Protein AF-A0A5C6N429-F1 (afdb_monomer_lite)

Secondary structure (DSSP, 8-state):
-PPSPP------PPP--SS-TTTT---SPPPSS-HHHHHHHHHHHHH-TT--HHHHHHHHHTTT----HHHHHHHHHHTS-EEEEPEEEE---HHHHHHHHHHHHHTTT--HHHHHH-EETT------SS-----EEEE-TTGGGSGGGEEEE---SEEE--HHHHTTS-TT--SEEEEEEEEETTS-EEEEEEEEEE-GGGTT-SEEEEEEESS--SS--TTS-EEEEEEEEEE-----SSHHHHHHHHHHHHHHHHHHHTSHHHHGGGG-HHHHS------PPPP--------EE---

Organism: NCBI:txid433684

Foldseek 3Di:
DDDDDDDDDDDDDDDCPQANVVVVGDDDDDQLADPVNLVVLLVVCVVQQQDDLVNSQVVCVVVVRHDDSVSSQVSLVVVAWDKDFAAEDADQDPVNVVLLVVVCVVCVPPDPVLVVLEDAPPPDDDCLDDDPDGGIGIDHPPCRPPPSRHDHDDDQQKDWDDQVVQVPDDPPDAFAKFWAWKDWALHAIFTKMKGWAFDVVVVSPTIIIIIGTPDDDPDDRPPTDMDIDTDGGDDHDDDDPDPVRVSVVVVVSVVVNVVVCPPPVNVVCSVDCSSVPHDPPDDDDDDDDDDDDRDHDHSD

Sequence (300 aa):
MKSLPYFCRGEVIRGFGRGSKELGIPTGRKCKLSPAAERKLVRRVKSQPRSTKKHICQKLEAAGTQVSVSTVKRALHRHGPRGCHARRKPLLQKRHLKARLKFAADHMDKDKTFWRKVLWSDETKIELFGHNAQQYVWRRKGEAFNPKNTMPTIKHGGANFPDSVVDNLPADISTGIYYGWASLGNGDVYKMVMSIGWNPYYKNTKKSMETHVIHTFKEDFYGEILSVVMVGYIRPERSYDSLDALVTAINDDIEEAKVKLDHPEHLKFKEDNFFTSGPSLSSAPPSTTSTVSQTIMNGH

Structure (mmCIF, N/CA/C/O backbone):
data_AF-A0A5C6N429-F1
#
_entry.id   AF-A0A5C6N429-F1
#
loop_
_atom_site.group_PDB
_atom_site.id
_atom_site.type_symbol
_atom_site.label_atom_id
_atom_site.label_alt_id
_atom_site.label_comp_id
_atom_site.label_asym_id
_atom_site.label_entity_id
_atom_site.label_seq_id
_atom_site.pdbx_PDB_ins_code
_atom_site.Cartn_x
_atom_site.Cartn_y
_atom_site.Cartn_z
_atom_site.occupancy
_atom_site.B_iso_or_equiv
_atom_site.auth_seq_id
_atom_site.auth_comp_id
_atom_site.auth_asym_id
_atom_site.auth_atom_id
_atom_site.pdbx_PDB_model_num
ATOM 1 N N . MET A 1 1 ? -23.033 18.083 76.022 1.00 51.41 1 MET A N 1
ATOM 2 C CA . MET A 1 1 ? -22.050 17.062 75.597 1.00 51.41 1 MET A CA 1
ATOM 3 C C . MET A 1 1 ? -22.572 15.723 76.106 1.00 51.41 1 MET A C 1
ATOM 5 O O . MET A 1 1 ? -22.639 15.560 77.314 1.00 51.41 1 MET A O 1
ATOM 9 N N . LYS A 1 2 ? -23.108 14.842 75.248 1.00 59.31 2 LYS A N 1
ATOM 10 C CA . LYS A 1 2 ? -23.629 13.545 75.721 1.00 59.31 2 LYS A CA 1
ATOM 11 C C . LYS A 1 2 ? -22.448 12.601 75.941 1.00 59.31 2 LYS A C 1
ATOM 13 O O . LYS A 1 2 ? -21.633 12.417 75.041 1.00 59.31 2 LYS A O 1
ATOM 18 N N . SER A 1 3 ? -22.342 12.122 77.173 1.00 66.94 3 SER A N 1
ATOM 19 C CA . SER A 1 3 ? -21.202 11.425 77.756 1.00 66.94 3 SER A CA 1
ATOM 20 C C . SER A 1 3 ? -21.122 9.974 77.296 1.00 66.94 3 SER A C 1
ATOM 22 O O . SER A 1 3 ? -22.077 9.213 77.438 1.00 66.94 3 SER A O 1
ATOM 24 N N . LEU A 1 4 ? -19.953 9.610 76.783 1.00 78.69 4 LEU A N 1
ATOM 25 C CA . LEU A 1 4 ? -19.524 8.233 76.574 1.00 78.69 4 LEU A CA 1
ATOM 26 C C . LEU A 1 4 ? -19.060 7.610 77.908 1.00 78.69 4 LEU A C 1
ATOM 28 O O . LEU A 1 4 ? -18.632 8.362 78.788 1.00 78.69 4 LEU A O 1
ATOM 32 N N . PRO A 1 5 ? -19.088 6.267 78.045 1.00 78.62 5 PRO A N 1
ATOM 33 C CA . PRO A 1 5 ? -19.423 5.280 77.010 1.00 78.62 5 PRO A CA 1
ATOM 34 C C . PRO A 1 5 ? -20.904 4.862 76.970 1.00 78.62 5 PRO A C 1
ATOM 36 O O . PRO A 1 5 ? -21.586 4.800 77.988 1.00 78.62 5 PRO A O 1
ATOM 39 N N . TYR A 1 6 ? -21.372 4.512 75.767 1.00 81.56 6 TYR A N 1
ATOM 40 C CA . TYR A 1 6 ? -22.636 3.802 75.556 1.00 81.56 6 TYR A CA 1
ATOM 41 C C . TYR A 1 6 ? -22.378 2.302 75.419 1.00 81.56 6 TYR A C 1
ATOM 43 O O . TYR A 1 6 ? -21.486 1.887 74.679 1.00 81.56 6 TYR A O 1
ATOM 51 N N . PHE A 1 7 ? -23.201 1.496 76.086 1.00 86.38 7 PHE A N 1
ATOM 52 C CA . PHE A 1 7 ? -23.143 0.038 76.027 1.00 86.38 7 PHE A CA 1
ATOM 53 C C . PHE A 1 7 ? -24.304 -0.500 75.181 1.00 86.38 7 PHE A C 1
ATOM 55 O O . PHE A 1 7 ? -25.437 -0.041 75.313 1.00 86.38 7 PHE A O 1
ATOM 62 N N . CYS A 1 8 ? -24.029 -1.474 74.311 1.00 85.62 8 CYS A N 1
ATOM 63 C CA . CYS A 1 8 ? -25.028 -2.146 73.476 1.00 85.62 8 CYS A CA 1
ATOM 64 C C . CYS A 1 8 ? -24.740 -3.654 73.382 1.00 85.62 8 CYS A C 1
ATOM 66 O O . CYS A 1 8 ? -23.593 -4.081 73.509 1.00 85.62 8 CYS A O 1
ATOM 68 N N . ARG A 1 9 ? -25.789 -4.462 73.171 1.00 84.75 9 ARG A N 1
ATOM 69 C CA . ARG A 1 9 ? -25.722 -5.919 72.971 1.00 84.75 9 ARG A CA 1
ATOM 70 C C . ARG A 1 9 ? -26.779 -6.336 71.947 1.00 84.75 9 ARG A C 1
ATOM 72 O O . ARG A 1 9 ? -27.894 -5.827 71.988 1.00 84.75 9 ARG A O 1
ATOM 79 N N . GLY A 1 10 ? -26.437 -7.261 71.055 1.00 90.94 10 GLY A N 1
ATOM 80 C CA . GLY A 1 10 ? -27.339 -7.794 70.034 1.00 90.94 10 GLY A CA 1
ATOM 81 C C . GLY A 1 10 ? -26.764 -9.041 69.366 1.00 90.94 10 GLY A C 1
ATOM 82 O O . GLY A 1 10 ? -25.602 -9.386 69.589 1.00 90.94 10 GLY A O 1
ATOM 83 N N . GLU A 1 11 ? -27.589 -9.725 68.579 1.00 88.88 11 GLU A N 1
ATOM 84 C CA . GLU A 1 11 ? -27.185 -10.898 67.803 1.00 88.88 11 GLU A CA 1
ATOM 85 C C . GLU A 1 11 ? -26.267 -10.494 66.639 1.00 88.88 11 GLU A C 1
ATOM 87 O O . GLU A 1 11 ? -26.495 -9.491 65.957 1.00 88.88 11 GLU A O 1
ATOM 92 N N . VAL A 1 12 ? -25.204 -11.269 66.416 1.00 85.88 12 VAL A N 1
ATOM 93 C CA . VAL A 1 12 ? -24.248 -11.000 65.338 1.00 85.88 12 VAL A CA 1
ATOM 94 C C . VAL A 1 12 ? -24.852 -11.456 64.015 1.00 85.88 12 VAL A C 1
ATOM 96 O O . VAL A 1 12 ? -24.887 -12.646 63.712 1.00 85.88 12 VAL A O 1
ATOM 99 N N . ILE A 1 13 ? -25.288 -10.500 63.200 1.00 83.94 13 ILE A N 1
ATOM 100 C CA . ILE A 1 13 ? -25.752 -10.772 61.838 1.00 83.94 13 ILE A CA 1
ATOM 101 C C . ILE A 1 13 ? -24.589 -10.747 60.839 1.00 83.94 13 ILE A C 1
ATOM 103 O O . ILE A 1 13 ? -23.598 -10.031 61.010 1.00 83.94 13 ILE A O 1
ATOM 107 N N . ARG A 1 14 ? -24.709 -11.523 59.756 1.00 79.38 14 ARG A N 1
ATOM 108 C CA . ARG A 1 14 ? -23.726 -11.525 58.664 1.00 79.38 14 ARG A CA 1
ATOM 109 C C . ARG A 1 14 ? -23.691 -10.137 58.016 1.00 79.38 14 ARG A C 1
ATOM 111 O O . ARG A 1 14 ? -24.715 -9.634 57.570 1.00 79.38 14 ARG A O 1
ATOM 118 N N . GLY A 1 15 ? -22.513 -9.516 57.951 1.00 69.94 15 GLY A N 1
ATOM 119 C CA . GLY A 1 15 ? -22.365 -8.206 57.313 1.00 69.94 15 GLY A CA 1
ATOM 120 C C . GLY A 1 15 ? -22.723 -8.246 55.823 1.00 69.94 15 GLY A C 1
ATOM 121 O O . GLY A 1 15 ? -22.407 -9.213 55.131 1.00 69.94 15 GLY A O 1
ATOM 122 N N . PHE A 1 16 ? -23.306 -7.161 55.308 1.00 72.00 16 PHE A N 1
ATOM 123 C CA . PHE A 1 16 ? -23.796 -7.011 53.923 1.00 72.00 16 PHE A CA 1
ATOM 124 C C . PHE A 1 16 ? -22.708 -7.014 52.818 1.00 72.00 16 PHE A C 1
ATOM 126 O O . PHE A 1 16 ? -22.959 -6.606 51.682 1.00 72.00 16 PHE A O 1
ATOM 133 N N . GLY A 1 17 ? -21.482 -7.443 53.136 1.00 66.62 17 GLY A N 1
ATOM 134 C CA . GLY A 1 17 ? -20.324 -7.420 52.242 1.00 66.62 17 GLY A CA 1
ATOM 135 C C . GLY A 1 17 ? -19.874 -6.009 51.832 1.00 66.62 17 GLY A C 1
ATOM 136 O O . GLY A 1 17 ? -20.475 -4.993 52.188 1.00 66.62 17 GLY A O 1
ATOM 137 N N . ARG A 1 18 ? -18.782 -5.920 51.054 1.00 60.06 18 ARG A N 1
ATOM 138 C CA . ARG A 1 18 ? -18.406 -4.657 50.401 1.00 60.06 18 ARG A CA 1
ATOM 139 C C . ARG A 1 18 ? -19.420 -4.352 49.317 1.00 60.06 18 ARG A C 1
ATOM 141 O O . ARG A 1 18 ? -19.356 -4.886 48.212 1.00 60.06 18 ARG A O 1
ATOM 148 N N . GLY A 1 19 ? -20.301 -3.429 49.653 1.00 60.25 19 GLY A N 1
ATOM 149 C CA . GLY A 1 19 ? -21.311 -2.970 48.746 1.00 60.25 19 GLY A CA 1
ATOM 150 C C . GLY A 1 19 ? -22.590 -3.750 48.880 1.00 60.25 19 GLY A C 1
ATOM 151 O O . GLY A 1 19 ? -22.779 -4.783 48.245 1.00 60.25 19 GLY A O 1
ATOM 152 N N . SER A 1 20 ? -23.458 -3.209 49.716 1.00 59.03 20 SER A N 1
ATOM 153 C CA . SER A 1 20 ? -24.726 -3.823 50.023 1.00 59.03 20 SER A CA 1
ATOM 154 C C . SER A 1 20 ? -25.660 -3.770 48.814 1.00 59.03 20 SER A C 1
ATOM 156 O O . SER A 1 20 ? -26.368 -2.789 48.579 1.00 59.03 20 SER A O 1
ATOM 158 N N . LYS A 1 21 ? -25.638 -4.856 48.032 1.00 57.62 21 LYS A N 1
ATOM 159 C CA . LYS A 1 21 ? -26.661 -5.153 47.022 1.00 57.62 21 LYS A CA 1
ATOM 160 C C . LYS A 1 21 ? -28.045 -5.256 47.665 1.00 57.62 21 LYS A C 1
ATOM 162 O O . LYS A 1 21 ? -29.012 -4.836 47.045 1.00 57.62 21 LYS A O 1
ATOM 167 N N . GLU A 1 22 ? -28.115 -5.765 48.896 1.00 62.94 22 GLU A N 1
ATOM 168 C CA . GLU A 1 22 ? -29.354 -5.910 49.673 1.00 62.94 22 GLU A CA 1
ATOM 169 C C . GLU A 1 22 ? -29.951 -4.559 50.094 1.00 62.94 22 GLU A C 1
ATOM 171 O O . GLU A 1 22 ? -31.165 -4.406 50.097 1.00 62.94 22 GLU A O 1
ATOM 176 N N . LEU A 1 23 ? -29.118 -3.546 50.351 1.00 67.75 23 LEU A N 1
ATOM 177 C CA . LEU A 1 23 ? -29.559 -2.174 50.639 1.00 67.75 23 LEU A CA 1
ATOM 178 C C . LEU A 1 23 ? -29.770 -1.337 49.363 1.00 67.75 23 LEU A C 1
ATOM 180 O O . LEU A 1 23 ? -30.016 -0.137 49.450 1.00 67.75 23 LEU A O 1
ATOM 184 N N . GLY A 1 24 ? -29.617 -1.925 48.169 1.00 68.88 24 GLY A N 1
ATOM 185 C CA . GLY A 1 24 ? -29.773 -1.215 46.896 1.00 68.88 24 GLY A CA 1
ATOM 186 C C . GLY A 1 24 ? -28.733 -0.114 46.643 1.00 68.88 24 GLY A C 1
ATOM 187 O O . GLY A 1 24 ? -28.926 0.720 45.759 1.00 68.88 24 GLY A O 1
ATOM 188 N N . ILE A 1 25 ? -27.622 -0.090 47.389 1.00 66.75 25 ILE A N 1
ATOM 189 C CA . ILE A 1 25 ? -26.597 0.955 47.279 1.00 66.75 25 ILE A CA 1
ATOM 190 C C . ILE A 1 25 ? -25.659 0.600 46.111 1.00 66.75 25 ILE A C 1
ATOM 192 O O . ILE A 1 25 ? -24.946 -0.407 46.191 1.00 66.75 25 ILE A O 1
ATOM 196 N N . PRO A 1 26 ? -25.610 1.394 45.017 1.00 60.62 26 PRO A N 1
ATOM 197 C CA . PRO A 1 26 ? -24.779 1.078 43.861 1.00 60.62 26 PRO A CA 1
ATOM 198 C C . PRO A 1 26 ? -23.305 1.079 44.241 1.00 60.62 26 PRO A C 1
ATOM 200 O O . PRO A 1 26 ? -22.786 2.064 44.770 1.00 60.62 26 PRO A O 1
ATOM 203 N N . THR A 1 27 ? -22.610 -0.007 43.926 1.00 62.91 27 THR A N 1
ATOM 204 C CA . THR A 1 27 ? -21.209 -0.165 44.301 1.00 62.91 27 THR A CA 1
ATOM 205 C C . THR A 1 27 ? -20.298 -0.081 43.098 1.00 62.91 27 THR A C 1
ATOM 207 O O . THR A 1 27 ? -20.416 -0.816 42.121 1.00 62.91 27 THR A O 1
ATOM 210 N N . GLY A 1 28 ? -19.386 0.889 43.168 1.00 64.56 28 GLY A N 1
ATOM 211 C CA . GLY A 1 28 ? -18.419 1.183 42.122 1.00 64.56 28 GLY A CA 1
ATOM 212 C C . GLY A 1 28 ? -18.670 2.501 41.393 1.00 64.56 28 GLY A C 1
ATOM 213 O O . GLY A 1 28 ? -19.690 3.176 41.529 1.00 64.56 28 GLY A O 1
ATOM 214 N N . ARG A 1 29 ? -17.675 2.888 40.596 1.00 69.44 29 ARG A N 1
ATOM 215 C CA . ARG A 1 29 ? -17.705 4.114 39.801 1.00 69.44 29 ARG A CA 1
ATOM 216 C C . ARG A 1 29 ? -18.694 3.954 38.646 1.00 69.44 29 ARG A C 1
ATOM 218 O O . ARG A 1 29 ? -18.529 3.053 37.823 1.00 69.44 29 ARG A O 1
ATOM 225 N N . LYS A 1 30 ? -19.670 4.862 38.539 1.00 71.31 30 LYS A N 1
ATOM 226 C CA . LYS A 1 30 ? -20.589 4.921 37.390 1.00 71.31 30 LYS A CA 1
ATOM 227 C C . LYS A 1 30 ? -19.797 4.971 36.075 1.00 71.31 30 LYS A C 1
ATOM 229 O O . LYS A 1 30 ? -18.770 5.652 35.978 1.00 71.31 30 LYS A O 1
ATOM 234 N N . CYS A 1 31 ? -20.257 4.230 35.064 1.00 75.81 31 CYS A N 1
ATOM 235 C CA . CYS A 1 31 ? -19.631 4.246 33.743 1.00 75.81 31 CYS A CA 1
ATOM 236 C C . CYS A 1 31 ? -19.663 5.666 33.166 1.00 75.81 31 CYS A C 1
ATOM 238 O O . CYS A 1 31 ? -20.719 6.281 33.080 1.00 75.81 31 CYS A O 1
ATOM 240 N N . LYS A 1 32 ? -18.502 6.168 32.730 1.00 81.12 32 LYS A N 1
ATOM 241 C CA . LYS A 1 32 ? -18.392 7.495 32.103 1.00 81.12 32 LYS A CA 1
ATOM 242 C C . LYS A 1 32 ? -19.081 7.587 30.735 1.00 81.12 32 LYS A C 1
ATOM 244 O O . LYS A 1 32 ? -19.371 8.682 30.276 1.00 81.12 32 LYS A O 1
ATOM 249 N N . LEU A 1 33 ? -19.289 6.455 30.062 1.00 85.62 33 LEU A N 1
ATOM 250 C CA . LEU A 1 33 ? -19.975 6.398 28.772 1.00 85.62 33 LEU A CA 1
ATOM 251 C C . LEU A 1 33 ? -21.443 6.047 28.989 1.00 85.62 33 LEU A C 1
ATOM 253 O O . LEU A 1 33 ? -21.750 5.007 29.570 1.00 85.62 33 LEU A O 1
ATOM 257 N N . SER A 1 34 ? -22.337 6.891 28.478 1.00 87.50 34 SER A N 1
ATOM 258 C CA . SER A 1 34 ? -23.761 6.575 28.413 1.00 87.50 34 SER A CA 1
ATOM 259 C C . SER A 1 34 ? -24.037 5.508 27.339 1.00 87.50 34 SER A C 1
ATOM 261 O O . SER A 1 34 ? -23.301 5.427 26.347 1.00 87.50 34 SER A O 1
ATOM 263 N N . PRO A 1 35 ? -25.131 4.730 27.448 1.00 88.25 35 PRO A N 1
ATOM 264 C CA . PRO A 1 35 ? -25.518 3.767 26.411 1.00 88.25 35 PRO A CA 1
ATOM 265 C C . PRO A 1 35 ? -25.689 4.402 25.019 1.00 88.25 35 PRO A C 1
ATOM 267 O O . PRO A 1 35 ? -25.381 3.793 23.994 1.00 88.25 35 PRO A O 1
ATOM 270 N N . ALA A 1 36 ? -26.151 5.656 24.956 1.00 87.25 36 ALA A N 1
ATOM 271 C CA . ALA A 1 36 ? -26.239 6.412 23.707 1.00 87.25 36 ALA A CA 1
ATOM 272 C C . ALA A 1 36 ? -24.850 6.734 23.126 1.00 87.25 36 ALA A C 1
ATOM 274 O O . ALA A 1 36 ? -24.627 6.550 21.925 1.00 87.25 36 ALA A O 1
ATOM 275 N N . ALA A 1 37 ? -23.900 7.148 23.973 1.00 87.31 37 ALA A N 1
ATOM 276 C CA . ALA A 1 37 ? -22.522 7.404 23.565 1.00 87.31 37 ALA A CA 1
ATOM 277 C C . ALA A 1 37 ? -21.832 6.127 23.060 1.00 87.31 37 ALA A C 1
ATOM 279 O O . ALA A 1 37 ? -21.141 6.169 22.041 1.00 87.31 37 ALA A O 1
ATOM 280 N N . GLU A 1 38 ? -22.073 4.977 23.699 1.00 91.00 38 GLU A N 1
ATOM 281 C CA . GLU A 1 38 ? -21.550 3.687 23.235 1.00 91.00 38 GLU A CA 1
ATOM 282 C C . GLU A 1 38 ? -22.115 3.282 21.868 1.00 91.00 38 GLU A C 1
ATOM 284 O O . GLU A 1 38 ? -21.356 2.897 20.978 1.00 91.00 38 GLU A O 1
ATOM 289 N N . ARG A 1 39 ? -23.426 3.442 21.641 1.00 89.75 39 ARG A N 1
ATOM 290 C CA . ARG A 1 39 ? -24.031 3.186 20.321 1.00 89.75 39 ARG A CA 1
ATOM 291 C C . ARG A 1 39 ? -23.429 4.083 19.236 1.00 89.75 39 ARG A C 1
ATOM 293 O O . ARG A 1 39 ? -23.104 3.603 18.147 1.00 89.75 39 ARG A O 1
ATOM 300 N N . LYS A 1 40 ? -23.229 5.374 19.531 1.00 89.06 40 LYS A N 1
ATOM 301 C CA . LYS A 1 40 ? -22.590 6.333 18.611 1.00 89.06 40 LYS A CA 1
ATOM 302 C C . LYS A 1 40 ? -21.137 5.947 18.320 1.00 89.06 40 LYS A C 1
ATOM 304 O O . LYS A 1 40 ? -20.702 6.015 17.170 1.00 89.06 40 LYS A O 1
ATOM 309 N N . LEU A 1 41 ? -20.409 5.498 19.341 1.00 91.00 41 LEU A N 1
ATOM 310 C CA . LEU A 1 41 ? -19.044 4.993 19.229 1.00 91.00 41 LEU A CA 1
ATOM 311 C C . LEU A 1 41 ? -18.968 3.778 18.289 1.00 91.00 41 LEU A C 1
ATOM 313 O O . LEU A 1 41 ? -18.178 3.787 17.347 1.00 91.00 41 LEU A O 1
ATOM 317 N N . VAL A 1 42 ? -19.819 2.770 18.494 1.00 92.00 42 VAL A N 1
ATOM 318 C CA . VAL A 1 42 ? -19.854 1.557 17.657 1.00 92.00 42 VAL A CA 1
ATOM 319 C C . VAL A 1 42 ? -20.215 1.891 16.211 1.00 92.00 42 VAL A C 1
ATOM 321 O O . VAL A 1 42 ? -19.552 1.418 15.288 1.00 92.00 42 VAL A O 1
ATOM 324 N N . ARG A 1 43 ? -21.216 2.755 15.995 1.00 91.00 43 ARG A N 1
ATOM 325 C CA . ARG A 1 43 ? -21.608 3.209 14.651 1.00 91.00 43 ARG A CA 1
ATOM 326 C C . ARG A 1 43 ? -20.448 3.889 13.924 1.00 91.00 43 ARG A C 1
ATOM 328 O O . ARG A 1 43 ? -20.216 3.602 12.754 1.00 91.00 43 ARG A O 1
ATOM 335 N N . ARG A 1 44 ? -19.700 4.748 14.621 1.00 89.75 44 ARG A N 1
ATOM 336 C CA . ARG A 1 44 ? -18.539 5.443 14.050 1.00 89.75 44 ARG A CA 1
ATOM 337 C C . ARG A 1 44 ? -17.413 4.485 13.688 1.00 89.75 44 ARG A C 1
ATOM 339 O O . ARG A 1 44 ? -16.826 4.607 12.623 1.00 89.75 44 ARG A O 1
ATOM 346 N N . VAL A 1 45 ? -17.127 3.517 14.548 1.00 91.88 45 VAL A N 1
ATOM 347 C CA . VAL A 1 45 ? -16.103 2.512 14.255 1.00 91.88 45 VAL A CA 1
ATOM 348 C C . VAL A 1 45 ? -16.511 1.624 13.073 1.00 91.88 45 VAL A C 1
ATOM 350 O O . VAL A 1 45 ? -15.661 1.258 12.272 1.00 91.88 45 VAL A O 1
ATOM 353 N N . LYS A 1 46 ? -17.809 1.356 12.888 1.00 89.44 46 LYS A N 1
ATOM 354 C CA . LYS A 1 46 ? -18.322 0.643 11.708 1.00 89.44 46 LYS A CA 1
ATOM 355 C C . LYS A 1 46 ? -18.185 1.455 10.410 1.00 89.44 46 LYS A C 1
ATOM 357 O O . LYS A 1 46 ? -17.946 0.868 9.358 1.00 89.44 46 LYS A O 1
ATOM 362 N N . SER A 1 47 ? -18.348 2.781 10.455 1.00 88.06 47 SER A N 1
ATOM 363 C CA . SER A 1 47 ? -18.183 3.636 9.269 1.00 88.06 47 SER A CA 1
ATOM 364 C C . SER A 1 47 ? -16.716 3.943 8.953 1.00 88.06 47 SER A C 1
ATOM 366 O O . SER A 1 47 ? -16.345 3.995 7.785 1.00 88.06 47 SER A O 1
ATOM 368 N N . GLN A 1 48 ? -15.883 4.112 9.982 1.00 88.62 48 GLN A N 1
ATOM 369 C CA . GLN A 1 48 ? -14.461 4.448 9.885 1.00 88.62 48 GLN A CA 1
ATOM 370 C C . GLN A 1 48 ? -13.616 3.430 10.678 1.00 88.62 48 GLN A C 1
ATOM 372 O O . GLN A 1 48 ? -13.086 3.764 11.748 1.00 88.62 48 GLN A O 1
ATOM 377 N N . PRO A 1 49 ? -13.451 2.193 10.167 1.00 90.38 49 PRO A N 1
ATOM 378 C CA . PRO A 1 49 ? -12.810 1.094 10.898 1.00 90.38 49 PRO A CA 1
ATOM 379 C C . PRO A 1 49 ? -11.329 1.336 11.207 1.00 90.38 49 PRO A C 1
ATOM 381 O O . PRO A 1 49 ? -10.794 0.721 12.123 1.00 90.38 49 PRO A O 1
ATOM 384 N N . ARG A 1 50 ? -10.671 2.266 10.505 1.00 89.44 50 ARG A N 1
ATOM 385 C CA . ARG A 1 50 ? -9.260 2.648 10.710 1.00 89.44 50 ARG A CA 1
ATOM 386 C C . ARG A 1 50 ? -9.046 3.676 11.830 1.00 89.44 50 ARG A C 1
ATOM 388 O O . ARG A 1 50 ? -7.916 4.074 12.093 1.00 89.44 50 ARG A O 1
ATOM 395 N N . SER A 1 51 ? -10.112 4.118 12.501 1.00 88.31 51 SER A N 1
ATOM 396 C CA . SER A 1 51 ? -10.017 5.123 13.565 1.00 88.31 51 SER A CA 1
ATOM 397 C C . SER A 1 51 ? -9.162 4.633 14.738 1.00 88.31 51 SER A C 1
ATOM 399 O O . SER A 1 51 ? -9.463 3.615 15.372 1.00 88.31 51 SER A O 1
ATOM 401 N N . THR A 1 52 ? -8.124 5.395 15.087 1.00 88.19 52 THR A N 1
ATOM 402 C CA . THR A 1 52 ? -7.286 5.088 16.251 1.00 88.19 52 THR A CA 1
ATOM 403 C C . THR A 1 52 ? -8.040 5.364 17.551 1.00 88.19 52 THR A C 1
ATOM 405 O O . THR A 1 52 ? -8.910 6.234 17.628 1.00 88.19 52 THR A O 1
ATOM 408 N N . LYS A 1 53 ? -7.685 4.646 18.623 1.00 89.81 53 LYS A N 1
ATOM 409 C CA . LYS A 1 53 ? -8.304 4.863 19.942 1.00 89.81 53 LYS A CA 1
ATOM 410 C C . LYS A 1 53 ? -8.105 6.301 20.436 1.00 89.81 53 LYS A C 1
ATOM 412 O O . LYS A 1 53 ? -9.028 6.863 21.012 1.00 89.81 53 LYS A O 1
ATOM 417 N N . LYS A 1 54 ? -6.932 6.893 20.172 1.00 87.94 54 LYS A N 1
ATOM 418 C CA . LYS A 1 54 ? -6.598 8.282 20.530 1.00 87.94 54 LYS A CA 1
ATOM 419 C C . LYS A 1 54 ? -7.517 9.272 19.814 1.00 87.94 54 LYS A C 1
ATOM 421 O O . LYS A 1 54 ? -8.126 10.109 20.469 1.00 87.94 54 LYS A O 1
ATOM 426 N N . HIS A 1 55 ? -7.705 9.099 18.506 1.00 89.62 55 HIS A N 1
ATOM 427 C CA . HIS A 1 55 ? -8.628 9.925 17.728 1.00 89.62 55 HIS A CA 1
ATOM 428 C C . HIS A 1 55 ? -10.079 9.792 18.216 1.00 89.62 55 HIS A C 1
ATOM 430 O O . HIS A 1 55 ? -10.836 10.761 18.274 1.00 89.62 55 HIS A O 1
ATOM 436 N N . ILE A 1 56 ? -10.487 8.582 18.608 1.00 90.19 56 ILE A N 1
ATOM 437 C CA . ILE A 1 56 ? -11.810 8.360 19.192 1.00 90.19 56 ILE A CA 1
ATOM 438 C C . ILE A 1 56 ? -11.957 9.104 20.527 1.00 90.19 56 ILE A C 1
ATOM 440 O O . ILE A 1 56 ? -12.982 9.760 20.708 1.00 90.19 56 ILE A O 1
ATOM 444 N N . CYS A 1 57 ? -10.959 9.031 21.415 1.00 90.69 57 CYS A N 1
ATOM 445 C CA . CYS A 1 57 ? -10.932 9.768 22.683 1.00 90.69 57 CYS A CA 1
ATOM 446 C C . CYS A 1 57 ? -11.043 11.280 22.467 1.00 90.69 57 CYS A C 1
ATOM 448 O O . CYS A 1 57 ? -11.941 11.883 23.039 1.00 90.69 57 CYS A O 1
ATOM 450 N N . GLN A 1 58 ? -10.224 11.862 21.586 1.00 90.25 58 GLN A N 1
ATOM 451 C CA . GLN A 1 58 ? -10.259 13.299 21.274 1.00 90.25 58 GLN A CA 1
ATOM 452 C C . GLN A 1 58 ? -11.650 13.757 20.815 1.00 90.25 58 GLN A C 1
ATOM 454 O O . GLN A 1 58 ? -12.164 14.768 21.277 1.00 90.25 58 GLN A O 1
ATOM 459 N N . LYS A 1 59 ? -12.321 12.979 19.954 1.00 87.75 59 LYS A N 1
ATOM 460 C CA . LYS A 1 59 ? -13.691 13.311 19.524 1.00 87.75 59 LYS A CA 1
ATOM 461 C C . LYS A 1 59 ? -14.741 13.160 20.629 1.00 87.75 59 LYS A C 1
ATOM 463 O O . LYS A 1 59 ? -15.799 13.769 20.528 1.00 87.75 59 LYS A O 1
ATOM 468 N N . LEU A 1 60 ? -14.515 12.293 21.616 1.00 88.44 60 LEU A N 1
ATOM 469 C CA . LEU A 1 60 ? -15.411 12.170 22.771 1.00 88.44 60 LEU A CA 1
ATOM 470 C C . LEU A 1 60 ? -15.192 13.323 23.751 1.00 88.44 60 LEU A C 1
ATOM 472 O O . LEU A 1 60 ? -16.165 13.861 24.265 1.00 88.44 60 LEU A O 1
ATOM 476 N N . GLU A 1 61 ? -13.943 13.739 23.937 1.00 89.81 61 GLU A N 1
ATOM 477 C CA . GLU A 1 61 ? -13.564 14.900 24.739 1.00 89.81 61 GLU A CA 1
ATOM 478 C C . GLU A 1 61 ? -14.128 16.199 24.158 1.00 89.81 61 GLU A C 1
ATOM 480 O O . GLU A 1 61 ? -14.778 16.945 24.880 1.00 89.81 61 GLU A O 1
ATOM 485 N N . ALA A 1 62 ? -14.036 16.393 22.838 1.00 87.75 62 ALA A N 1
ATOM 486 C CA . ALA A 1 62 ? -14.687 17.506 22.139 1.00 87.75 62 ALA A CA 1
ATOM 487 C C . ALA A 1 62 ? -16.224 17.512 22.282 1.00 87.75 62 ALA A C 1
ATOM 489 O O . ALA A 1 62 ? -16.859 18.548 22.134 1.00 87.75 62 ALA A O 1
ATOM 490 N N . ALA A 1 63 ? -16.835 16.360 22.579 1.00 85.38 63 ALA A N 1
ATOM 491 C CA . ALA A 1 63 ? -18.262 16.234 22.878 1.00 85.38 63 ALA A CA 1
ATOM 492 C C . ALA A 1 63 ? -18.563 16.299 24.393 1.00 85.38 63 ALA A C 1
ATOM 494 O O . ALA A 1 63 ? -19.631 15.867 24.824 1.00 85.38 63 ALA A O 1
ATOM 495 N N . GLY A 1 64 ? -17.607 16.757 25.208 1.00 86.81 64 GLY A N 1
ATOM 496 C CA . GLY A 1 64 ? -17.737 16.911 26.659 1.00 86.81 64 GLY A CA 1
ATOM 497 C C . GLY A 1 64 ? -17.551 15.623 27.469 1.00 86.81 64 GLY A C 1
ATOM 498 O O . GLY A 1 64 ? -17.801 15.607 28.669 1.00 86.81 64 GLY A O 1
ATOM 499 N N . THR A 1 65 ? -17.129 14.514 26.850 1.00 86.62 65 THR A N 1
ATOM 500 C CA . THR A 1 65 ? -16.968 13.215 27.526 1.00 86.62 65 THR A CA 1
ATOM 501 C C . THR A 1 65 ? -15.498 12.799 27.602 1.00 86.62 65 THR A C 1
ATOM 503 O O . THR A 1 65 ? -14.973 12.112 26.723 1.00 86.62 65 THR A O 1
ATOM 506 N N . GLN A 1 66 ? -14.830 13.138 28.705 1.00 89.00 66 GLN A N 1
ATOM 507 C CA . GLN A 1 66 ? -13.429 12.771 28.915 1.00 89.00 66 GLN A CA 1
ATOM 508 C C . GLN A 1 66 ? -13.278 11.304 29.364 1.00 89.00 66 GLN A C 1
ATOM 510 O O . GLN A 1 66 ? -13.581 10.921 30.506 1.00 89.00 66 GLN A O 1
ATOM 515 N N . VAL A 1 67 ? -12.772 10.459 28.462 1.00 89.62 67 VAL A N 1
ATOM 516 C CA . VAL A 1 67 ? -12.590 9.015 28.682 1.00 89.62 67 VAL A CA 1
ATOM 517 C C . VAL A 1 67 ? -11.195 8.541 28.299 1.00 89.62 67 VAL A C 1
ATOM 519 O O . VAL A 1 67 ? -10.606 8.987 27.320 1.00 89.62 67 VAL A O 1
ATOM 522 N N . SER A 1 68 ? -10.685 7.558 29.041 1.00 91.31 68 SER A N 1
ATOM 523 C CA . SER A 1 68 ? -9.413 6.920 28.707 1.00 91.31 68 SER A CA 1
ATOM 524 C C . SER A 1 68 ? -9.531 5.996 27.492 1.00 91.31 68 SER A C 1
ATOM 526 O O . SER A 1 68 ? -10.579 5.392 27.237 1.00 91.31 68 SER A O 1
ATOM 528 N N . VAL A 1 69 ? -8.407 5.787 26.803 1.00 91.19 69 VAL A N 1
ATOM 529 C CA . VAL A 1 69 ? -8.265 4.831 25.690 1.00 91.19 69 VAL A CA 1
ATOM 530 C C . VAL A 1 69 ? -8.746 3.423 26.075 1.00 91.19 69 VAL A C 1
ATOM 532 O O . VAL A 1 69 ? -9.429 2.752 25.296 1.00 91.19 69 VAL A O 1
ATOM 535 N N . SER A 1 70 ? -8.455 2.981 27.302 1.00 91.81 70 SER A N 1
ATOM 536 C CA . SER A 1 70 ? -8.908 1.689 27.835 1.00 91.81 70 SER A CA 1
ATOM 537 C C . SER A 1 70 ? -10.427 1.614 27.992 1.00 91.81 70 SER A C 1
ATOM 539 O O . SER A 1 70 ? -11.018 0.552 27.802 1.00 91.81 70 SER A O 1
ATOM 541 N N . THR A 1 71 ? -11.083 2.731 28.310 1.00 91.50 71 THR A N 1
ATOM 542 C CA . THR A 1 71 ? -12.549 2.806 28.408 1.00 91.50 71 THR A CA 1
ATOM 543 C C . THR A 1 71 ? -13.193 2.658 27.032 1.00 91.50 71 THR A C 1
ATOM 545 O O . THR A 1 71 ? -14.103 1.845 26.883 1.00 91.50 71 THR A O 1
ATOM 548 N N . VAL A 1 72 ? -12.647 3.327 26.010 1.00 91.69 72 VAL A N 1
ATOM 549 C CA . VAL A 1 72 ? -13.070 3.160 24.607 1.00 91.69 72 VAL A CA 1
ATOM 550 C C . VAL A 1 72 ? -12.883 1.716 24.136 1.00 91.69 72 VAL A C 1
ATOM 552 O O . VAL A 1 72 ? -13.811 1.123 23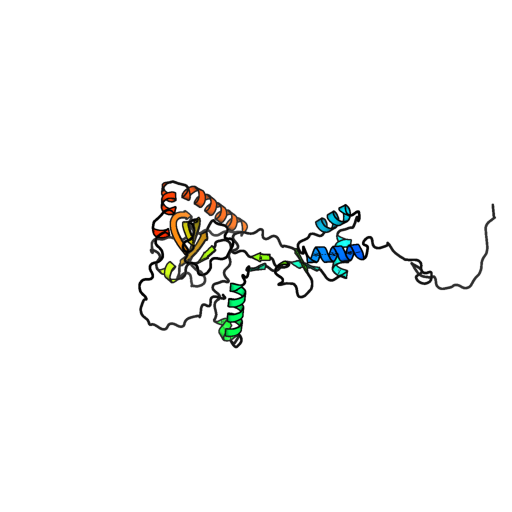.591 1.00 91.69 72 VAL A O 1
ATOM 555 N N . LYS A 1 73 ? -11.711 1.112 24.387 1.00 92.38 73 LYS A N 1
ATOM 556 C CA . LYS A 1 73 ? -11.428 -0.290 24.022 1.00 92.38 73 LYS A CA 1
ATOM 557 C C . LYS A 1 73 ? -12.438 -1.250 24.656 1.00 92.38 73 LYS A C 1
ATOM 559 O O . LYS A 1 73 ? -12.990 -2.096 23.960 1.00 92.38 73 LYS A O 1
ATOM 564 N N . ARG A 1 74 ? -12.689 -1.118 25.965 1.00 91.50 74 ARG A N 1
ATOM 565 C CA . ARG A 1 74 ? -13.645 -1.970 26.693 1.00 91.50 74 ARG A CA 1
ATOM 566 C C . ARG A 1 74 ? -15.069 -1.806 26.167 1.00 91.50 74 ARG A C 1
ATOM 568 O O . ARG A 1 74 ? -15.734 -2.814 25.959 1.00 91.50 74 ARG A O 1
ATOM 575 N N . ALA A 1 75 ? -15.504 -0.573 25.901 1.00 92.06 75 ALA A N 1
ATOM 576 C CA . ALA A 1 75 ? -16.814 -0.312 25.310 1.00 92.06 75 ALA A CA 1
ATOM 577 C C . ALA A 1 75 ? -16.954 -0.979 23.934 1.00 92.06 75 ALA A C 1
ATOM 579 O O . ALA A 1 75 ? -17.920 -1.694 23.698 1.00 92.06 75 ALA A O 1
ATOM 580 N N . LEU A 1 76 ? -15.959 -0.847 23.052 1.00 93.06 76 LEU A N 1
ATOM 581 C CA . LEU A 1 76 ? -15.980 -1.513 21.744 1.00 93.06 76 LEU A CA 1
ATOM 582 C C . LEU A 1 76 ? -16.032 -3.039 21.866 1.00 93.06 76 LEU A C 1
ATOM 584 O O . LEU A 1 76 ? -16.832 -3.677 21.188 1.00 93.06 76 LEU A O 1
ATOM 588 N N . HIS A 1 77 ? -15.246 -3.621 22.774 1.00 92.56 77 HIS A N 1
ATOM 589 C CA . HIS A 1 77 ? -15.244 -5.066 22.994 1.00 92.56 77 HIS A CA 1
ATOM 590 C C . HIS A 1 77 ? -16.594 -5.592 23.497 1.00 92.56 77 HIS A C 1
ATOM 592 O O . HIS A 1 77 ? -17.014 -6.653 23.040 1.00 92.56 77 HIS A O 1
ATOM 598 N N . ARG A 1 78 ? -17.291 -4.853 24.378 1.00 91.19 78 ARG A N 1
ATOM 599 C CA . ARG A 1 78 ? -18.646 -5.213 24.841 1.00 91.19 78 ARG A CA 1
ATOM 600 C C . ARG A 1 78 ? -19.639 -5.354 23.687 1.00 91.19 78 ARG A C 1
ATOM 602 O O . ARG A 1 78 ? -20.514 -6.205 23.740 1.00 91.19 78 ARG A O 1
ATO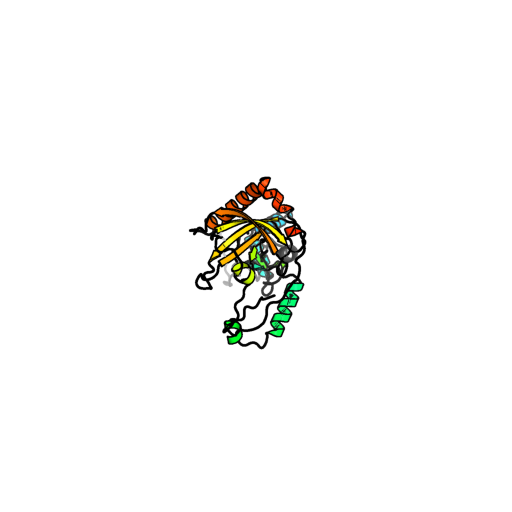M 609 N N . HIS A 1 79 ? -19.475 -4.552 22.637 1.00 91.25 79 HIS A N 1
ATOM 610 C CA . HIS A 1 79 ? -20.374 -4.522 21.478 1.00 91.25 79 HIS A CA 1
ATOM 611 C C . HIS A 1 79 ? -19.887 -5.359 20.283 1.00 91.25 79 HIS A C 1
ATOM 613 O O . HIS A 1 79 ? -20.534 -5.375 19.226 1.00 91.25 79 HIS A O 1
ATOM 619 N N . GLY A 1 80 ? -18.742 -6.040 20.422 1.00 91.19 80 GLY A N 1
ATOM 620 C CA . GLY A 1 80 ? -18.202 -6.996 19.452 1.00 91.19 80 GLY A CA 1
ATOM 621 C C . GLY A 1 80 ? -16.959 -6.558 18.661 1.00 91.19 80 GLY A C 1
ATOM 622 O O . GLY A 1 80 ? -16.079 -7.404 18.485 1.00 91.19 80 GLY A O 1
ATOM 623 N N . PRO A 1 81 ? -16.831 -5.307 18.162 1.00 92.12 81 PRO A N 1
ATOM 624 C CA . PRO A 1 81 ? -15.657 -4.891 17.400 1.00 92.12 81 PRO A CA 1
ATOM 625 C C . PRO A 1 81 ? -14.346 -5.069 18.166 1.00 92.12 81 PRO A C 1
ATOM 627 O O . PRO A 1 81 ? -14.184 -4.591 19.291 1.00 92.12 81 PRO A O 1
ATOM 630 N N . ARG A 1 82 ? -13.374 -5.709 17.516 1.00 93.56 82 ARG A N 1
ATOM 631 C CA . ARG A 1 82 ? -12.007 -5.862 18.023 1.00 93.56 82 ARG A CA 1
ATOM 632 C C . ARG A 1 82 ? -11.027 -5.249 17.037 1.00 93.56 82 ARG A C 1
ATOM 634 O O . ARG A 1 82 ? -11.259 -5.271 15.831 1.00 93.56 82 ARG A O 1
ATOM 641 N N . GLY A 1 83 ? -9.948 -4.683 17.568 1.00 91.00 83 GLY A N 1
ATOM 642 C CA . GLY A 1 83 ? -8.837 -4.209 16.751 1.00 91.00 83 GLY A CA 1
ATOM 643 C C . GLY A 1 83 ? -8.062 -5.406 16.215 1.00 91.00 83 GLY A C 1
ATOM 644 O O . GLY A 1 83 ? -7.644 -6.261 16.994 1.00 91.00 83 GLY A O 1
ATOM 645 N N . CYS A 1 84 ? -7.893 -5.475 14.902 1.00 90.31 84 CYS A N 1
ATOM 646 C CA . CYS A 1 84 ? -7.170 -6.535 14.210 1.00 90.31 84 CYS A CA 1
ATOM 647 C C . CYS A 1 84 ? -6.290 -5.934 13.114 1.00 90.31 84 CYS A C 1
ATOM 649 O O . CYS A 1 84 ? -6.578 -4.844 12.620 1.00 90.31 84 CYS A O 1
ATOM 651 N N . HIS A 1 85 ? -5.277 -6.676 12.675 1.00 87.50 85 HIS A N 1
ATOM 652 C CA . HIS A 1 85 ? -4.545 -6.331 11.460 1.00 87.50 85 HIS A CA 1
ATOM 653 C C . HIS A 1 85 ? -5.469 -6.443 10.242 1.00 87.50 85 HIS A C 1
ATOM 655 O O . HIS A 1 85 ? -6.206 -7.429 10.087 1.00 87.50 85 HIS A O 1
ATOM 661 N N . ALA A 1 86 ? -5.451 -5.414 9.399 1.00 86.06 86 ALA A N 1
ATOM 662 C CA . ALA A 1 86 ? -6.136 -5.436 8.117 1.00 86.06 86 ALA A CA 1
ATOM 663 C C . ALA A 1 86 ? -5.452 -6.444 7.187 1.00 86.06 86 ALA A C 1
ATOM 665 O O . ALA A 1 86 ? -4.226 -6.476 7.085 1.00 86.06 86 ALA A O 1
ATOM 666 N N . ARG A 1 87 ? -6.238 -7.276 6.495 1.00 80.81 87 ARG A N 1
ATOM 667 C CA . ARG A 1 87 ? -5.679 -8.206 5.506 1.00 80.81 87 ARG A CA 1
ATOM 668 C C . ARG A 1 87 ? -5.265 -7.425 4.263 1.00 80.81 87 ARG A C 1
ATOM 670 O O . ARG A 1 87 ? -6.063 -6.644 3.748 1.00 80.81 87 ARG A O 1
ATOM 677 N N . ARG A 1 88 ? -4.050 -7.667 3.776 1.00 72.88 88 ARG A N 1
ATOM 678 C CA . ARG A 1 88 ? -3.580 -7.181 2.476 1.00 72.88 88 ARG A CA 1
ATOM 679 C C . ARG A 1 88 ? -4.195 -8.031 1.372 1.00 72.88 88 ARG A C 1
ATOM 681 O O . ARG A 1 88 ? -4.095 -9.258 1.430 1.00 72.88 88 ARG A O 1
ATOM 688 N N . LYS A 1 89 ? -4.882 -7.402 0.421 1.00 67.94 89 LYS A N 1
ATOM 689 C CA . LYS A 1 89 ? -5.487 -8.084 -0.727 1.00 67.94 89 LYS A CA 1
ATOM 690 C C . LYS A 1 89 ? -5.368 -7.223 -1.984 1.00 67.94 89 LYS A C 1
ATOM 692 O O . LYS A 1 89 ? -5.537 -6.009 -1.860 1.00 67.94 89 LYS A O 1
ATOM 697 N N . PRO A 1 90 ? -5.113 -7.826 -3.161 1.00 64.56 90 PRO A N 1
ATOM 698 C CA . PRO A 1 90 ? -5.138 -7.096 -4.423 1.00 64.56 90 PRO A CA 1
ATOM 699 C C . PRO A 1 90 ? -6.483 -6.405 -4.587 1.00 64.56 90 PRO A C 1
ATOM 701 O O . PRO A 1 90 ? -7.518 -6.921 -4.147 1.00 64.56 90 PRO A O 1
ATOM 704 N N . LEU A 1 91 ? -6.457 -5.214 -5.178 1.00 63.91 91 LEU A N 1
ATOM 705 C CA . LEU A 1 91 ? -7.679 -4.494 -5.483 1.00 63.91 91 LEU A CA 1
ATOM 706 C C . LEU A 1 91 ? -8.419 -5.253 -6.593 1.00 63.91 91 LEU A C 1
ATOM 708 O O . LEU A 1 91 ? -8.090 -5.165 -7.772 1.00 63.91 91 LEU A O 1
ATOM 712 N N . LEU A 1 92 ? -9.417 -6.047 -6.211 1.00 63.12 92 LEU A N 1
ATOM 713 C CA . LEU A 1 92 ? -10.222 -6.785 -7.176 1.00 63.12 92 LEU A CA 1
ATOM 714 C C . LEU A 1 92 ? -11.319 -5.878 -7.728 1.00 63.12 92 LEU A C 1
ATOM 716 O O . LEU A 1 92 ? -12.279 -5.542 -7.033 1.00 63.12 92 LEU A O 1
ATOM 720 N N . GLN A 1 93 ? -11.178 -5.496 -8.995 1.00 65.38 93 GLN A N 1
ATOM 721 C CA . GLN A 1 93 ? -12.245 -4.857 -9.753 1.00 65.38 93 GLN A CA 1
ATOM 722 C C . GLN A 1 93 ? -13.388 -5.849 -10.027 1.00 65.38 93 GLN A C 1
ATOM 724 O O . GLN A 1 93 ? -13.218 -7.068 -9.936 1.00 65.38 93 GLN A O 1
ATOM 729 N N . LYS A 1 94 ? -14.562 -5.340 -10.429 1.00 70.62 94 LYS A N 1
ATOM 730 C CA . LYS A 1 94 ? -15.722 -6.186 -10.772 1.00 70.62 94 LYS A CA 1
ATOM 731 C C . LYS A 1 94 ? -15.391 -7.218 -11.858 1.00 70.62 94 LYS A C 1
ATOM 733 O O . LYS A 1 94 ? -15.872 -8.344 -11.770 1.00 70.62 94 LYS A O 1
ATOM 738 N N . ARG A 1 95 ? -14.556 -6.853 -12.842 1.00 68.62 95 ARG A N 1
ATOM 739 C CA . ARG A 1 95 ? -14.079 -7.777 -13.885 1.00 68.62 95 ARG A CA 1
ATOM 740 C C . ARG A 1 95 ? -13.252 -8.926 -13.296 1.00 68.62 95 ARG A C 1
ATOM 742 O O . ARG A 1 95 ? -13.551 -10.077 -13.586 1.00 68.62 95 ARG A O 1
ATOM 749 N N . HIS A 1 96 ? -12.328 -8.629 -12.376 1.00 65.81 96 HIS A N 1
ATOM 750 C CA . HIS A 1 96 ? -11.496 -9.635 -11.702 1.00 65.81 96 HIS A CA 1
ATOM 751 C C . HIS A 1 96 ? -12.340 -10.564 -10.826 1.00 65.81 96 HIS A C 1
ATOM 753 O O . HIS A 1 96 ? -12.073 -11.753 -10.751 1.00 65.81 96 HIS A O 1
ATOM 759 N N . LEU A 1 97 ? -13.384 -10.044 -10.169 1.00 68.81 97 LEU A N 1
ATOM 760 C CA . LEU A 1 97 ? -14.308 -10.880 -9.397 1.00 68.81 97 LEU A CA 1
ATOM 761 C C . LEU A 1 97 ? -15.031 -11.899 -10.284 1.00 68.81 97 LEU A C 1
ATOM 763 O O . LEU A 1 97 ? -15.153 -13.058 -9.899 1.00 68.81 97 LEU A O 1
ATOM 767 N N . LYS A 1 98 ? -15.515 -11.463 -11.454 1.00 74.00 98 LYS A N 1
ATOM 768 C CA . LYS A 1 98 ? -16.211 -12.334 -12.410 1.00 74.00 98 LYS A CA 1
ATOM 769 C C . LYS A 1 98 ? -15.279 -13.391 -12.992 1.00 74.00 98 LYS A C 1
ATOM 771 O O . LYS A 1 98 ? -15.657 -14.556 -13.020 1.00 74.00 98 LYS A O 1
ATOM 776 N N . ALA A 1 99 ? -14.090 -12.982 -13.425 1.00 71.50 99 ALA A N 1
ATOM 777 C CA . ALA A 1 99 ? -13.101 -13.880 -14.007 1.00 71.50 99 ALA A CA 1
ATOM 778 C C . ALA A 1 99 ? -12.650 -14.939 -12.983 1.00 71.50 99 ALA A C 1
ATOM 780 O O . ALA A 1 99 ? -12.813 -16.127 -13.239 1.00 71.50 99 ALA A O 1
ATOM 781 N N . ARG A 1 100 ? -12.333 -14.532 -11.746 1.00 72.00 100 ARG A N 1
ATOM 782 C CA . ARG A 1 100 ? -12.000 -15.461 -10.653 1.00 72.00 100 ARG A CA 1
ATOM 783 C C . ARG A 1 100 ? -13.132 -16.402 -10.279 1.00 72.00 100 ARG A C 1
ATOM 785 O O . ARG A 1 100 ? -12.876 -17.555 -9.948 1.00 72.00 100 ARG A O 1
ATOM 792 N N . LEU A 1 101 ? -14.374 -15.918 -10.278 1.00 78.94 101 LEU A N 1
ATOM 793 C CA . LEU A 1 101 ? -15.529 -16.764 -9.982 1.00 78.94 101 LEU A CA 1
ATOM 794 C C . LEU A 1 101 ? -15.732 -17.808 -11.081 1.00 78.94 101 LEU A C 1
ATOM 796 O O . LEU A 1 101 ? -15.951 -18.972 -10.766 1.00 78.94 101 LEU A O 1
ATOM 800 N N . LYS A 1 102 ? -15.623 -17.394 -12.348 1.00 82.12 102 LYS A N 1
ATOM 801 C CA . LYS A 1 102 ? -15.678 -18.299 -13.495 1.00 82.12 102 LYS A CA 1
ATOM 802 C C . LYS A 1 102 ? -14.552 -19.329 -13.415 1.00 82.12 102 LYS A C 1
ATOM 804 O O . LYS A 1 102 ? -14.826 -20.517 -13.445 1.00 82.12 102 LYS A O 1
ATOM 809 N N . PHE A 1 103 ? -13.320 -18.884 -13.186 1.00 76.56 103 PHE A N 1
ATOM 810 C CA . PHE A 1 103 ? -12.166 -19.758 -13.020 1.00 76.56 103 PHE A CA 1
ATOM 811 C C . PHE A 1 103 ? -12.373 -20.777 -11.890 1.00 76.56 103 PHE A C 1
ATOM 813 O O . PHE A 1 103 ? -12.133 -21.966 -12.082 1.00 76.56 103 PHE A O 1
ATOM 820 N N . ALA A 1 104 ? -12.857 -20.335 -10.724 1.00 76.69 104 ALA A N 1
ATOM 821 C CA . ALA A 1 104 ? -13.140 -21.223 -9.600 1.00 76.69 104 ALA A CA 1
ATOM 822 C C . ALA A 1 104 ? -14.243 -22.244 -9.920 1.00 76.69 104 ALA A C 1
ATOM 824 O O . ALA A 1 104 ? -14.147 -23.384 -9.478 1.00 76.69 104 ALA A O 1
ATOM 825 N N . ALA A 1 105 ? -15.267 -21.848 -10.681 1.00 82.56 105 ALA A N 1
ATOM 826 C CA . ALA A 1 105 ? -16.312 -22.756 -11.141 1.00 82.56 105 ALA A CA 1
ATOM 827 C C . ALA A 1 105 ? -15.760 -23.787 -12.137 1.00 82.56 105 ALA A C 1
ATOM 829 O O . ALA A 1 105 ? -15.949 -24.982 -11.936 1.00 82.56 105 ALA A O 1
ATOM 830 N N . ASP A 1 106 ? -15.001 -23.334 -13.136 1.00 84.19 106 ASP A N 1
ATOM 831 C CA . ASP A 1 106 ? -14.416 -24.174 -14.189 1.00 84.19 106 ASP A CA 1
ATOM 832 C C . ASP A 1 106 ? -13.408 -25.206 -13.632 1.00 84.19 106 ASP A C 1
ATOM 834 O O . ASP A 1 106 ? -13.152 -26.238 -14.255 1.00 84.19 106 ASP A O 1
ATOM 838 N N . HIS A 1 107 ? -12.835 -24.948 -12.449 1.00 82.50 107 HIS A N 1
ATOM 839 C CA . HIS A 1 107 ? -11.811 -25.794 -11.825 1.00 82.50 107 HIS A CA 1
ATOM 840 C C . HIS A 1 107 ? -12.237 -26.409 -10.482 1.00 82.50 107 HIS A C 1
ATOM 842 O O . HIS A 1 107 ? -11.389 -26.939 -9.761 1.00 82.50 107 HIS A O 1
ATOM 848 N N . MET A 1 108 ? -13.528 -26.366 -10.135 1.00 82.69 108 MET A N 1
ATOM 849 C CA . MET A 1 108 ? -14.033 -26.853 -8.842 1.00 82.69 108 MET A CA 1
ATOM 850 C C . MET A 1 108 ? -13.764 -28.348 -8.624 1.00 82.69 108 MET A C 1
ATOM 852 O O . MET A 1 108 ? -13.423 -28.758 -7.516 1.00 82.69 108 MET A O 1
ATOM 856 N N . ASP A 1 109 ? -13.841 -29.133 -9.699 1.00 88.00 109 ASP A N 1
ATOM 857 C CA . ASP A 1 109 ? -13.685 -30.591 -9.676 1.00 88.00 109 ASP A CA 1
ATOM 858 C C . ASP A 1 109 ? -12.226 -31.052 -9.839 1.00 88.00 109 ASP A C 1
ATOM 860 O O . ASP A 1 109 ? -11.943 -32.249 -9.923 1.00 88.00 109 ASP A O 1
ATOM 864 N N . LYS A 1 110 ? -11.268 -30.118 -9.917 1.00 82.56 110 LYS A N 1
ATOM 865 C CA . LYS A 1 110 ? -9.852 -30.457 -10.092 1.00 82.56 110 LYS A CA 1
ATOM 866 C C . LYS A 1 110 ? -9.247 -30.966 -8.789 1.00 82.56 110 LYS A C 1
ATOM 868 O O . LYS A 1 110 ? -9.412 -30.381 -7.718 1.00 82.56 110 LYS A O 1
ATOM 873 N N . ASP A 1 111 ? -8.484 -32.045 -8.898 1.00 85.44 111 ASP A N 1
ATOM 874 C CA . ASP A 1 111 ? -7.873 -32.709 -7.759 1.00 85.44 111 ASP A CA 1
ATOM 875 C C . ASP A 1 111 ? -6.593 -31.998 -7.275 1.00 85.44 111 ASP A C 1
ATOM 877 O O . ASP A 1 111 ? -6.005 -31.144 -7.943 1.00 85.44 111 ASP A O 1
ATOM 881 N N . LYS A 1 112 ? -6.111 -32.361 -6.081 1.00 78.81 112 LYS A N 1
ATOM 882 C CA . LYS A 1 112 ? -4.881 -31.771 -5.523 1.00 78.81 112 LYS A CA 1
ATOM 883 C C . LYS A 1 112 ? -3.650 -32.004 -6.403 1.00 78.81 112 LYS A C 1
ATOM 885 O O . LYS A 1 112 ? -2.722 -31.198 -6.349 1.00 78.81 112 LYS A O 1
ATOM 890 N N . THR A 1 113 ? -3.592 -33.100 -7.166 1.00 76.88 113 THR A N 1
ATOM 891 C CA . THR A 1 113 ? -2.415 -33.389 -7.993 1.00 76.88 113 THR A CA 1
ATOM 892 C C . THR A 1 113 ? -2.345 -32.489 -9.218 1.00 76.88 113 THR A C 1
ATOM 894 O O . THR A 1 113 ? -1.239 -32.084 -9.577 1.00 76.88 113 THR A O 1
ATOM 897 N N . PHE A 1 114 ? -3.494 -32.107 -9.784 1.00 77.62 114 PHE A N 1
ATOM 898 C CA . PHE A 1 114 ? -3.604 -31.050 -10.780 1.00 77.62 114 PHE A CA 1
ATOM 899 C C . PHE A 1 114 ? -3.058 -29.725 -10.238 1.00 77.62 114 PHE A C 1
ATOM 901 O O . PHE A 1 114 ? -2.100 -29.196 -10.792 1.00 77.62 114 PHE A O 1
ATOM 908 N N . TRP A 1 115 ? -3.565 -29.244 -9.097 1.00 72.44 115 TRP A N 1
ATOM 909 C CA . TRP A 1 115 ? -3.127 -27.966 -8.515 1.00 72.44 115 TRP A CA 1
ATOM 910 C C . TRP A 1 115 ? -1.638 -27.924 -8.162 1.00 72.44 115 TRP A C 1
ATOM 912 O O . TRP A 1 115 ? -1.006 -26.883 -8.288 1.00 72.44 115 TRP A O 1
ATOM 922 N N . ARG A 1 116 ? -1.051 -29.058 -7.766 1.00 66.50 116 ARG A N 1
ATOM 923 C CA . ARG A 1 116 ? 0.386 -29.165 -7.463 1.00 66.50 116 ARG A CA 1
ATOM 924 C C . ARG A 1 116 ? 1.281 -29.024 -8.703 1.00 66.50 116 ARG A C 1
ATOM 926 O O . ARG A 1 116 ? 2.473 -28.782 -8.552 1.00 66.50 116 ARG A O 1
ATOM 933 N N . LYS A 1 117 ? 0.731 -29.214 -9.905 1.00 69.25 117 LYS A N 1
ATOM 934 C CA . LYS A 1 117 ? 1.438 -29.053 -11.187 1.00 69.25 117 LYS A CA 1
ATOM 935 C C . LYS A 1 117 ? 1.215 -27.677 -11.822 1.00 69.25 117 LYS A C 1
ATOM 937 O O . LYS A 1 117 ? 1.854 -27.383 -12.828 1.00 69.25 117 LYS A O 1
ATOM 942 N N . VAL A 1 118 ? 0.310 -26.870 -11.265 1.00 55.62 118 VAL A N 1
ATOM 943 C CA . VAL A 1 118 ? 0.014 -25.520 -11.748 1.00 55.62 118 VAL A CA 1
ATOM 944 C C . VAL A 1 118 ? 0.976 -24.542 -11.086 1.00 55.62 118 VAL A C 1
ATOM 946 O O . VAL A 1 118 ? 1.033 -24.452 -9.859 1.00 55.62 118 VAL A O 1
ATOM 949 N N . LEU A 1 119 ? 1.724 -23.810 -11.909 1.00 49.38 119 LEU A N 1
ATOM 950 C CA . LEU A 1 119 ? 2.547 -22.690 -11.467 1.00 49.38 119 LEU A CA 1
ATOM 951 C C . LEU A 1 119 ? 1.767 -21.390 -11.693 1.00 49.38 119 LEU A C 1
ATOM 953 O O . LEU A 1 119 ? 1.297 -21.135 -12.805 1.00 49.38 119 LEU A O 1
ATOM 957 N N . TRP A 1 120 ? 1.634 -20.581 -10.643 1.00 51.22 120 TRP A N 1
ATOM 958 C CA . TRP A 1 120 ? 0.970 -19.280 -10.697 1.00 51.22 120 TRP A CA 1
ATOM 959 C C . TRP A 1 120 ? 1.988 -18.202 -11.073 1.00 51.22 120 TRP A C 1
ATOM 961 O O . TRP A 1 120 ? 2.895 -17.898 -10.300 1.00 51.22 120 TRP A O 1
ATOM 971 N N . SER A 1 121 ? 1.854 -17.634 -12.271 1.00 44.47 121 SER A N 1
ATOM 972 C CA . SER A 1 121 ? 2.735 -16.571 -12.781 1.00 44.47 121 SER A CA 1
ATOM 973 C C . SER A 1 121 ? 2.538 -15.226 -12.064 1.00 44.47 121 SER A C 1
ATOM 975 O O . SER A 1 121 ? 3.401 -14.354 -12.137 1.00 44.47 121 SER A O 1
ATOM 977 N N . ASP A 1 122 ? 1.417 -15.042 -11.357 1.00 50.16 122 ASP A N 1
ATOM 978 C CA . ASP A 1 122 ? 1.020 -13.779 -10.728 1.00 50.16 122 ASP A CA 1
ATOM 979 C C . ASP A 1 122 ? 1.449 -13.634 -9.257 1.00 50.16 122 ASP A C 1
ATOM 981 O O . ASP A 1 122 ? 1.164 -12.599 -8.640 1.00 50.16 122 ASP A O 1
ATOM 985 N N . GLU A 1 123 ? 2.135 -14.635 -8.691 1.00 40.38 123 GLU A N 1
ATOM 986 C CA . GLU A 1 123 ? 2.478 -14.684 -7.262 1.00 40.38 123 GLU A CA 1
ATOM 987 C C . GLU A 1 123 ? 3.887 -14.183 -6.903 1.00 40.38 123 GLU A C 1
ATOM 989 O O . GLU A 1 123 ? 4.157 -13.963 -5.717 1.00 40.38 123 GLU A O 1
ATOM 994 N N . THR A 1 124 ? 4.769 -13.894 -7.866 1.00 41.69 124 THR A N 1
ATOM 995 C CA . THR A 1 124 ? 6.071 -13.289 -7.538 1.00 41.69 124 THR A CA 1
ATOM 996 C C . THR A 1 124 ? 5.925 -11.774 -7.409 1.00 41.69 124 THR A C 1
ATOM 998 O O . THR A 1 124 ? 5.728 -11.049 -8.381 1.00 41.69 124 THR A O 1
ATOM 1001 N N . LYS A 1 125 ? 5.966 -11.290 -6.165 1.00 42.16 125 LYS A N 1
ATOM 1002 C CA . LYS A 1 125 ? 5.767 -9.886 -5.798 1.00 42.16 125 LYS A CA 1
ATOM 1003 C C . LYS A 1 125 ? 7.029 -9.331 -5.143 1.00 42.16 125 LYS A C 1
ATOM 1005 O O . LYS A 1 125 ? 7.349 -9.732 -4.028 1.00 42.16 125 LYS A O 1
ATOM 1010 N N . ILE A 1 126 ? 7.661 -8.339 -5.764 1.00 38.97 126 ILE A N 1
ATOM 1011 C CA . ILE A 1 126 ? 8.612 -7.452 -5.083 1.00 38.97 126 ILE A CA 1
ATOM 1012 C C . ILE A 1 126 ? 7.848 -6.165 -4.731 1.00 38.97 126 ILE A C 1
ATOM 1014 O O . ILE A 1 126 ? 7.375 -5.434 -5.600 1.00 38.97 126 ILE A O 1
ATOM 1018 N N . GLU A 1 127 ? 7.604 -5.928 -3.438 1.00 39.34 127 GLU A N 1
ATOM 1019 C CA . GLU A 1 127 ? 6.977 -4.688 -2.958 1.00 39.34 127 GLU A CA 1
ATOM 1020 C C . GLU A 1 127 ? 8.006 -3.545 -3.027 1.00 39.34 127 GLU A C 1
ATOM 1022 O O . GLU A 1 127 ? 8.830 -3.415 -2.130 1.00 39.34 127 GLU A O 1
ATOM 1027 N N . LEU A 1 128 ? 7.961 -2.727 -4.086 1.00 41.59 128 LEU A N 1
ATOM 1028 C CA . LEU A 1 128 ? 8.873 -1.583 -4.274 1.00 41.59 128 LEU A CA 1
ATOM 1029 C C . LEU A 1 128 ? 8.438 -0.316 -3.524 1.00 41.59 128 LEU A C 1
ATOM 1031 O O . LEU A 1 128 ? 9.272 0.484 -3.116 1.00 41.59 128 LEU A O 1
ATOM 1035 N N . PHE A 1 129 ? 7.132 -0.141 -3.297 1.00 35.06 129 PHE A N 1
ATOM 1036 C CA . PHE A 1 129 ? 6.583 1.039 -2.634 1.00 35.06 129 PHE A CA 1
ATOM 1037 C C . PHE A 1 129 ? 5.439 0.687 -1.686 1.00 35.06 129 PHE A C 1
ATOM 1039 O O . PHE A 1 129 ? 4.598 -0.171 -1.960 1.00 35.06 129 PHE A O 1
ATOM 1046 N N . GLY A 1 130 ? 5.415 1.393 -0.556 1.00 40.69 130 GLY A N 1
ATOM 1047 C CA . GLY A 1 130 ? 4.387 1.305 0.470 1.00 40.69 130 GLY A CA 1
ATOM 1048 C C . GLY A 1 130 ? 5.015 1.298 1.854 1.00 40.69 130 GLY A C 1
ATOM 1049 O O . GLY A 1 130 ? 5.783 0.402 2.188 1.00 40.69 130 GLY A O 1
ATOM 1050 N N . HIS A 1 131 ? 4.657 2.271 2.697 1.00 42.66 131 HIS A N 1
ATOM 1051 C CA . HIS A 1 131 ? 4.944 2.167 4.123 1.00 42.66 131 HIS A CA 1
ATOM 1052 C C . HIS A 1 131 ? 4.427 0.808 4.606 1.00 42.66 131 HIS A C 1
ATOM 1054 O O . HIS A 1 131 ? 3.214 0.588 4.674 1.00 42.66 131 HIS A O 1
ATOM 1060 N N . ASN A 1 132 ? 5.340 -0.092 4.986 1.00 51.16 132 ASN A N 1
ATOM 1061 C CA . ASN A 1 132 ? 5.033 -1.395 5.579 1.00 51.16 132 ASN A CA 1
ATOM 1062 C C . ASN A 1 132 ? 4.433 -1.269 6.995 1.00 51.16 132 ASN A C 1
ATOM 1064 O O . ASN A 1 132 ? 4.525 -2.163 7.834 1.00 51.16 132 ASN A O 1
ATOM 1068 N N . ALA A 1 133 ? 3.763 -0.149 7.264 1.00 57.69 133 ALA A N 1
ATOM 1069 C CA . ALA A 1 133 ? 3.059 0.118 8.488 1.00 57.69 133 ALA A CA 1
ATOM 1070 C C . ALA A 1 133 ? 1.891 -0.862 8.619 1.00 57.69 133 ALA A C 1
ATOM 1072 O O . ALA A 1 133 ? 0.992 -0.963 7.777 1.00 57.69 133 ALA A O 1
ATOM 1073 N N . GLN A 1 134 ? 1.906 -1.606 9.718 1.00 69.25 134 GLN A N 1
ATOM 1074 C CA . GLN A 1 134 ? 0.808 -2.475 10.091 1.00 69.25 134 GLN A CA 1
ATOM 1075 C C . GLN A 1 134 ? -0.441 -1.626 10.366 1.00 69.25 134 GLN A C 1
ATOM 1077 O O . GLN A 1 134 ? -0.560 -0.978 11.406 1.00 69.25 134 GLN A O 1
ATOM 1082 N N . GLN A 1 135 ? -1.408 -1.647 9.447 1.00 78.50 135 GLN A N 1
ATOM 1083 C CA . GLN A 1 135 ? -2.669 -0.940 9.640 1.00 78.50 135 GLN A CA 1
ATOM 1084 C C . GLN A 1 135 ? -3.635 -1.777 10.483 1.00 78.50 135 GLN A C 1
ATOM 1086 O O . GLN A 1 135 ? -4.020 -2.895 10.122 1.00 78.50 135 GLN A O 1
ATOM 1091 N N . TYR A 1 136 ? -4.091 -1.192 11.588 1.00 86.88 136 TYR A N 1
ATOM 1092 C CA . TYR A 1 136 ? -5.169 -1.751 12.393 1.00 86.88 136 TYR A CA 1
ATOM 1093 C C . TYR A 1 136 ? -6.539 -1.307 11.878 1.00 86.88 136 TYR A C 1
ATOM 1095 O O . TYR A 1 136 ? -6.744 -0.151 11.491 1.00 86.88 136 TYR A O 1
ATOM 1103 N N . VAL A 1 137 ? -7.493 -2.234 11.933 1.00 91.31 137 VAL A N 1
ATOM 1104 C CA . VAL A 1 137 ? -8.916 -2.008 11.674 1.00 91.31 137 VAL A CA 1
ATOM 1105 C C . VAL A 1 137 ? -9.753 -2.607 12.794 1.00 91.31 137 VAL A C 1
ATOM 1107 O O . VAL A 1 137 ? -9.451 -3.675 13.328 1.00 91.31 137 VAL A O 1
ATOM 1110 N N . TRP A 1 138 ? -10.832 -1.929 13.146 1.00 93.19 138 TRP A N 1
ATOM 1111 C CA . TRP A 1 138 ? -11.861 -2.471 14.014 1.00 93.19 138 TRP A CA 1
ATOM 1112 C C . TRP A 1 138 ? -12.879 -3.250 13.196 1.00 93.19 138 TRP A C 1
ATOM 1114 O O . TRP A 1 138 ? -13.535 -2.686 12.325 1.00 93.19 138 TRP A O 1
ATOM 1124 N N . ARG A 1 139 ? -13.046 -4.536 13.501 1.00 93.62 139 ARG A N 1
ATOM 1125 C CA . ARG A 1 139 ? -13.999 -5.400 12.793 1.00 93.62 139 ARG A CA 1
ATOM 1126 C C . ARG A 1 139 ? -14.585 -6.475 13.696 1.00 93.62 139 ARG A C 1
ATOM 1128 O O . ARG A 1 139 ? -14.031 -6.773 14.758 1.00 93.62 139 ARG A O 1
ATOM 1135 N N . ARG A 1 140 ? -15.703 -7.069 13.277 1.00 92.88 140 ARG A N 1
ATOM 1136 C CA . ARG A 1 140 ? -16.261 -8.281 13.895 1.00 92.88 140 ARG A CA 1
ATOM 1137 C C . ARG A 1 140 ? -15.651 -9.543 13.271 1.00 92.88 140 ARG A C 1
ATOM 1139 O O . ARG A 1 140 ? -14.926 -9.499 12.269 1.00 92.88 140 ARG A O 1
ATOM 1146 N N . LYS A 1 141 ? -15.927 -10.697 13.887 1.00 89.81 141 LYS A N 1
ATOM 1147 C CA . LYS A 1 141 ? -15.603 -12.013 13.311 1.00 89.81 141 LYS A CA 1
ATOM 1148 C C . LYS A 1 141 ? -16.370 -12.172 11.986 1.00 89.81 141 LYS A C 1
ATOM 1150 O O . LYS A 1 141 ? -17.510 -11.738 11.897 1.00 89.81 141 LYS A O 1
ATOM 1155 N N . GLY A 1 142 ? -15.728 -12.725 10.956 1.00 88.31 142 GLY A N 1
ATOM 1156 C CA . GLY A 1 142 ? -16.307 -12.881 9.608 1.00 88.31 142 GLY A CA 1
ATOM 1157 C C . GLY A 1 142 ? -16.109 -11.688 8.661 1.00 88.31 142 GLY A C 1
ATOM 1158 O O . GLY A 1 142 ? -16.000 -11.874 7.458 1.00 88.31 142 GLY A O 1
ATOM 1159 N N . GLU A 1 143 ? -15.915 -10.468 9.166 1.00 89.12 143 GLU A N 1
ATOM 1160 C CA . GLU A 1 143 ? -15.796 -9.264 8.320 1.00 89.12 143 GLU A CA 1
ATOM 1161 C C . GLU A 1 143 ? -14.369 -9.020 7.778 1.00 89.12 143 GLU A C 1
ATOM 1163 O O . GLU A 1 143 ? -14.019 -7.899 7.406 1.00 89.12 143 GLU A O 1
ATOM 1168 N N . ALA A 1 144 ? -13.504 -10.040 7.779 1.00 85.25 144 ALA A N 1
ATOM 1169 C CA . ALA A 1 144 ? -12.077 -9.896 7.463 1.00 85.25 144 ALA A CA 1
ATOM 1170 C C . ALA A 1 144 ? -11.801 -9.482 6.009 1.00 85.25 144 ALA A C 1
ATOM 1172 O O . ALA A 1 144 ? -10.793 -8.830 5.754 1.00 85.25 144 ALA A O 1
ATOM 1173 N N . PHE A 1 145 ? -12.677 -9.884 5.087 1.00 83.12 145 PHE A N 1
ATOM 1174 C CA . PHE A 1 145 ? -12.547 -9.652 3.644 1.00 83.12 145 PHE A CA 1
ATOM 1175 C C . PHE A 1 145 ? -13.468 -8.542 3.130 1.00 83.12 145 PHE A C 1
ATOM 1177 O O . PHE A 1 145 ? -13.546 -8.314 1.929 1.00 83.12 145 PHE A O 1
ATOM 1184 N N . ASN A 1 146 ? -14.172 -7.840 4.025 1.00 83.94 146 ASN A N 1
ATOM 1185 C CA . ASN A 1 146 ? -14.918 -6.656 3.621 1.00 83.94 146 ASN A CA 1
ATOM 1186 C C . ASN A 1 146 ? -13.917 -5.603 3.104 1.00 83.94 146 ASN A C 1
ATOM 1188 O O . ASN A 1 146 ? -12.971 -5.308 3.840 1.00 83.94 146 ASN A O 1
ATOM 1192 N N . PRO A 1 147 ? -14.131 -4.992 1.924 1.00 81.44 147 PRO A N 1
ATOM 1193 C CA . PRO A 1 147 ? -13.224 -3.992 1.357 1.00 81.44 147 PRO A CA 1
ATOM 1194 C C . PRO A 1 147 ? -12.829 -2.859 2.321 1.00 81.44 147 PRO A C 1
ATOM 1196 O O . PRO A 1 147 ? -11.703 -2.369 2.291 1.00 81.44 147 PRO A O 1
ATOM 1199 N N . LYS A 1 148 ? -13.723 -2.471 3.244 1.00 83.56 148 LYS A N 1
ATOM 1200 C CA . LYS A 1 148 ? -13.456 -1.437 4.267 1.00 83.56 148 LYS A CA 1
ATOM 1201 C C . LYS A 1 148 ? -12.448 -1.877 5.341 1.00 83.56 148 LYS A C 1
ATOM 1203 O O . LYS A 1 148 ? -11.835 -1.034 5.994 1.00 83.56 148 LYS A O 1
ATOM 1208 N N . ASN A 1 149 ? -12.289 -3.187 5.525 1.00 85.88 149 ASN A N 1
ATOM 1209 C CA . ASN A 1 149 ? -11.435 -3.828 6.528 1.00 85.88 149 ASN A CA 1
ATOM 1210 C C . ASN A 1 149 ? -10.151 -4.421 5.930 1.00 85.88 149 ASN A C 1
ATOM 1212 O O . ASN A 1 149 ? -9.312 -4.946 6.667 1.00 85.88 149 ASN A O 1
ATOM 1216 N N . THR A 1 150 ? -9.997 -4.353 4.610 1.00 83.00 150 THR A N 1
ATOM 1217 C CA . THR A 1 150 ? -8.786 -4.762 3.907 1.00 83.00 150 THR A CA 1
ATOM 1218 C C . THR A 1 150 ? -7.891 -3.562 3.617 1.00 83.00 150 THR A C 1
ATOM 1220 O O . THR A 1 150 ? -8.328 -2.409 3.533 1.00 83.00 150 THR A O 1
ATOM 1223 N N . MET A 1 151 ? -6.608 -3.856 3.476 1.00 74.94 151 MET A N 1
ATOM 1224 C CA . MET A 1 151 ? -5.625 -2.978 2.863 1.00 74.94 151 MET A CA 1
ATOM 1225 C C . MET A 1 151 ? -5.554 -3.368 1.386 1.00 74.94 151 MET A C 1
ATOM 1227 O O . MET A 1 151 ? -5.161 -4.507 1.112 1.00 74.94 151 MET A O 1
ATOM 1231 N N . PRO A 1 152 ? -5.964 -2.499 0.447 1.00 65.00 152 PRO A N 1
ATOM 1232 C CA . PRO A 1 152 ? -5.722 -2.771 -0.958 1.00 65.00 152 PRO A CA 1
ATOM 1233 C C . PRO A 1 152 ? -4.210 -2.799 -1.181 1.00 65.00 152 PRO A C 1
ATOM 1235 O O . PRO A 1 152 ? -3.497 -1.898 -0.742 1.00 65.00 152 PRO A O 1
ATOM 1238 N N . THR A 1 153 ? -3.716 -3.845 -1.828 1.00 59.06 153 THR A N 1
ATOM 1239 C CA . THR A 1 153 ? -2.375 -3.832 -2.405 1.00 59.06 153 THR A CA 1
ATOM 1240 C C . THR A 1 153 ? -2.531 -3.299 -3.818 1.00 59.06 153 THR A C 1
ATOM 1242 O O . THR A 1 153 ? -3.039 -4.013 -4.682 1.00 59.06 153 THR A O 1
ATOM 1245 N N . ILE A 1 154 ? -2.178 -2.031 -4.013 1.00 49.69 154 ILE A N 1
ATOM 1246 C CA . ILE A 1 154 ? -2.040 -1.447 -5.346 1.00 49.69 154 ILE A CA 1
ATOM 1247 C C . ILE A 1 154 ? -0.738 -2.006 -5.918 1.00 49.69 154 ILE A C 1
ATOM 1249 O O . ILE A 1 154 ? 0.274 -2.047 -5.213 1.00 49.69 154 ILE A O 1
ATOM 1253 N N . LYS A 1 155 ? -0.776 -2.514 -7.149 1.00 52.03 155 LYS A N 1
ATOM 1254 C CA . LYS A 1 155 ? 0.437 -2.905 -7.862 1.00 52.03 155 LYS A CA 1
ATOM 1255 C C . LYS A 1 155 ? 1.059 -1.626 -8.419 1.00 52.03 155 LYS A C 1
ATOM 1257 O O . LYS A 1 155 ? 0.402 -0.860 -9.114 1.00 52.03 155 LYS A O 1
ATOM 1262 N N . HIS A 1 156 ? 2.302 -1.350 -8.050 1.00 46.91 156 HIS A N 1
ATOM 1263 C CA . HIS A 1 156 ? 3.010 -0.164 -8.518 1.00 46.91 156 HIS A CA 1
ATOM 1264 C C . HIS A 1 156 ? 3.672 -0.471 -9.855 1.00 46.91 156 HIS A C 1
ATOM 1266 O O . HIS A 1 156 ? 4.749 -1.052 -9.831 1.00 46.91 156 HIS A O 1
ATOM 1272 N N . GLY A 1 157 ? 3.026 -0.126 -10.977 1.00 48.47 157 GLY A N 1
ATOM 1273 C CA . GLY A 1 157 ? 3.640 0.065 -12.309 1.00 48.47 157 GLY A CA 1
ATOM 1274 C C . GLY A 1 157 ? 4.502 -1.064 -12.897 1.00 48.47 157 GLY A C 1
ATOM 1275 O O . GLY A 1 157 ? 5.081 -0.872 -13.959 1.00 48.47 157 GLY A O 1
ATOM 1276 N N . GLY A 1 158 ? 4.624 -2.196 -12.204 1.00 54.62 158 GLY A N 1
ATOM 1277 C CA . GLY A 1 158 ? 5.540 -3.287 -12.494 1.00 54.62 158 GLY A CA 1
ATOM 1278 C C . GLY A 1 158 ? 4.934 -4.240 -13.508 1.00 54.62 158 GLY A C 1
ATOM 1279 O O . GLY A 1 158 ? 3.861 -4.797 -13.267 1.00 54.62 158 GLY A O 1
ATOM 1280 N N . ALA A 1 159 ? 5.626 -4.429 -14.621 1.00 64.62 159 ALA A N 1
ATOM 1281 C CA . ALA A 1 159 ? 5.214 -5.268 -15.727 1.00 64.62 159 ALA A CA 1
ATOM 1282 C C . ALA A 1 159 ? 6.302 -6.290 -16.054 1.00 64.62 159 ALA A C 1
ATOM 1284 O O . ALA A 1 159 ? 7.485 -5.956 -16.080 1.00 64.62 159 ALA A O 1
ATOM 1285 N N . ASN A 1 160 ? 5.882 -7.522 -16.326 1.00 69.81 160 ASN A N 1
ATOM 1286 C CA . ASN A 1 160 ? 6.753 -8.584 -16.814 1.00 69.81 160 ASN A CA 1
ATOM 1287 C C . ASN A 1 160 ? 6.471 -8.824 -18.295 1.00 69.81 160 ASN A C 1
ATOM 1289 O O . ASN A 1 160 ? 5.306 -8.849 -18.701 1.00 69.81 160 ASN A O 1
ATOM 1293 N N . PHE A 1 161 ? 7.523 -9.039 -19.079 1.00 69.75 161 PHE A N 1
ATOM 1294 C CA . PHE A 1 161 ? 7.390 -9.491 -20.462 1.00 69.75 161 PHE A CA 1
ATOM 1295 C C . PHE A 1 161 ? 7.278 -11.023 -20.541 1.00 69.75 161 PHE A C 1
ATOM 1297 O O . PHE A 1 161 ? 7.883 -11.716 -19.721 1.00 69.75 161 PHE A O 1
ATOM 1304 N N . PRO A 1 162 ? 6.517 -11.573 -21.508 1.00 70.12 162 PRO A N 1
ATOM 1305 C CA . PRO A 1 162 ? 6.475 -13.015 -21.734 1.00 70.12 162 PRO A CA 1
ATOM 1306 C C . PRO A 1 162 ? 7.807 -13.524 -22.300 1.00 70.12 162 PRO A C 1
ATOM 1308 O O . PRO A 1 162 ? 8.503 -12.791 -23.005 1.00 70.12 162 PRO A O 1
ATOM 1311 N N . ASP A 1 163 ? 8.113 -14.803 -22.062 1.00 65.00 163 ASP A N 1
ATOM 1312 C CA . ASP A 1 163 ? 9.328 -15.484 -22.538 1.00 65.00 163 ASP A CA 1
ATOM 1313 C C . ASP A 1 163 ? 9.626 -15.223 -24.019 1.00 65.00 163 ASP A C 1
ATOM 1315 O O . ASP A 1 163 ? 10.763 -14.946 -24.374 1.00 65.00 163 ASP A O 1
ATOM 1319 N N . SER A 1 164 ? 8.601 -15.223 -24.877 1.00 72.56 164 SER A N 1
ATOM 1320 C CA . SER A 1 164 ? 8.753 -14.974 -26.315 1.00 72.56 164 SER A CA 1
ATOM 1321 C C . SER A 1 164 ? 9.400 -13.628 -26.641 1.00 72.56 164 SER A C 1
ATOM 1323 O O . SER A 1 164 ? 10.040 -13.494 -27.674 1.00 72.56 164 SER A O 1
ATOM 1325 N N . VAL A 1 165 ? 9.214 -12.610 -25.800 1.00 75.19 165 VAL A N 1
ATOM 1326 C CA . VAL A 1 165 ? 9.838 -11.293 -25.992 1.00 75.19 165 VAL A CA 1
ATOM 1327 C C . VAL A 1 165 ? 11.266 -11.304 -25.454 1.00 75.19 165 VAL A C 1
ATOM 1329 O O . VAL A 1 165 ? 12.162 -10.750 -26.081 1.00 75.19 165 VAL A O 1
ATOM 1332 N N . VAL A 1 166 ? 11.489 -11.970 -24.321 1.00 70.44 166 VAL A N 1
ATOM 1333 C CA . VAL A 1 166 ? 12.807 -12.052 -23.682 1.00 70.44 166 VAL A CA 1
ATOM 1334 C C . VAL A 1 166 ? 13.786 -12.902 -24.495 1.00 70.44 166 VAL A C 1
ATOM 1336 O O . VAL A 1 166 ? 14.952 -12.536 -24.618 1.00 70.44 166 VAL A O 1
ATOM 1339 N N . ASP A 1 167 ? 13.306 -13.984 -25.107 1.00 72.19 167 ASP A N 1
ATOM 1340 C CA . ASP A 1 167 ? 14.093 -14.870 -25.970 1.00 72.19 167 ASP A CA 1
ATOM 1341 C C . ASP A 1 167 ? 14.536 -14.165 -27.275 1.00 72.19 167 ASP A C 1
ATOM 1343 O O . ASP A 1 167 ? 15.509 -14.582 -27.898 1.00 72.19 167 ASP A O 1
ATOM 1347 N N . ASN A 1 168 ? 13.868 -13.070 -27.665 1.00 78.44 168 ASN A N 1
ATOM 1348 C CA . ASN A 1 168 ? 14.221 -12.243 -28.827 1.00 78.44 168 ASN A CA 1
ATOM 1349 C C . ASN A 1 168 ? 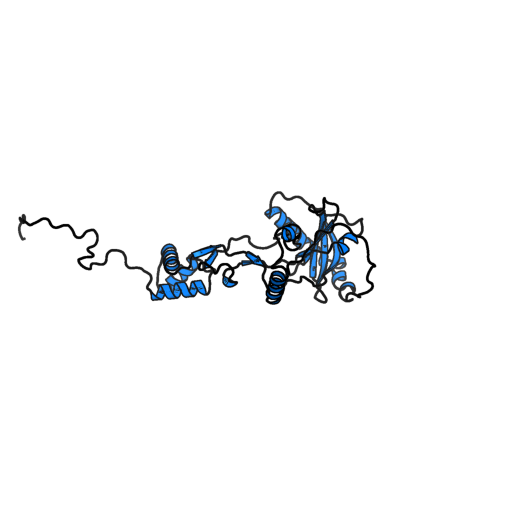15.161 -11.071 -28.491 1.00 78.44 168 ASN A C 1
ATOM 1351 O O . ASN A 1 168 ? 15.467 -10.261 -29.369 1.00 78.44 168 ASN A O 1
ATOM 1355 N N . LEU A 1 169 ? 15.616 -10.942 -27.239 1.00 76.00 169 LEU A N 1
ATOM 1356 C CA . LEU A 1 169 ? 16.589 -9.911 -26.893 1.00 76.00 169 LEU A CA 1
ATOM 1357 C C . LEU A 1 169 ? 17.935 -10.170 -27.585 1.00 76.00 169 LEU A C 1
ATOM 1359 O O . LEU A 1 169 ? 18.426 -11.303 -27.568 1.00 76.00 169 LEU A O 1
ATOM 1363 N N . PRO A 1 170 ? 18.587 -9.118 -28.104 1.00 78.31 170 PRO A N 1
ATOM 1364 C CA . PRO A 1 170 ? 19.968 -9.195 -28.550 1.00 78.31 170 PRO A CA 1
ATOM 1365 C C . PRO A 1 170 ? 20.887 -9.798 -27.473 1.00 78.31 170 PRO A C 1
ATOM 1367 O O . PRO A 1 170 ? 20.796 -9.471 -26.282 1.00 78.31 170 PRO A O 1
ATOM 1370 N N . ALA A 1 171 ? 21.765 -10.718 -27.882 1.00 73.12 171 ALA A N 1
ATOM 1371 C CA . ALA A 1 171 ? 22.626 -11.467 -26.963 1.00 73.12 171 ALA A CA 1
ATOM 1372 C C . ALA A 1 171 ? 23.622 -10.570 -26.200 1.00 73.12 171 ALA A C 1
ATOM 1374 O O . ALA A 1 171 ? 24.042 -10.918 -25.095 1.00 73.12 171 ALA A O 1
ATOM 1375 N N . ASP A 1 172 ? 23.955 -9.415 -26.773 1.00 79.69 172 ASP A N 1
ATOM 1376 C CA . ASP A 1 172 ? 24.860 -8.385 -26.265 1.00 79.69 172 ASP A CA 1
ATOM 1377 C C . ASP A 1 172 ? 24.249 -7.493 -25.171 1.00 79.69 172 ASP A C 1
ATOM 1379 O O . ASP A 1 172 ? 24.984 -6.784 -24.483 1.00 79.69 172 ASP A O 1
ATOM 1383 N N . ILE A 1 173 ? 22.934 -7.565 -24.928 1.00 82.69 173 ILE A N 1
ATOM 1384 C CA . ILE A 1 173 ? 22.318 -6.875 -23.787 1.00 82.69 173 ILE A CA 1
ATOM 1385 C C . ILE A 1 173 ? 22.767 -7.546 -22.484 1.00 82.69 173 ILE A C 1
ATOM 1387 O O . ILE A 1 173 ? 22.383 -8.681 -22.179 1.00 82.69 173 ILE A O 1
ATOM 1391 N N . SER A 1 174 ? 23.575 -6.842 -21.693 1.00 86.06 174 SER A N 1
ATOM 1392 C CA . SER A 1 174 ? 24.026 -7.292 -20.373 1.00 86.06 174 SER A CA 1
ATOM 1393 C C . SER A 1 174 ? 22.890 -7.310 -19.341 1.00 86.06 174 SER A C 1
ATOM 1395 O O . SER A 1 174 ? 21.849 -6.685 -19.526 1.00 86.06 174 SER A O 1
ATOM 1397 N N . THR A 1 175 ? 23.081 -8.015 -18.224 1.00 86.75 175 THR A N 1
ATOM 1398 C CA . THR A 1 175 ? 22.159 -7.891 -17.086 1.00 86.75 175 THR A CA 1
ATOM 1399 C C . THR A 1 175 ? 22.407 -6.590 -16.329 1.00 86.75 175 THR A C 1
ATOM 1401 O O . THR A 1 175 ? 23.528 -6.081 -16.280 1.00 86.75 175 THR A O 1
ATOM 1404 N N . GLY A 1 176 ? 21.352 -6.035 -15.742 1.00 87.12 176 GLY A N 1
ATOM 1405 C CA . GLY A 1 176 ? 21.406 -4.792 -14.987 1.00 87.12 176 GLY A CA 1
ATOM 1406 C C . GLY A 1 176 ? 20.156 -3.942 -15.144 1.00 87.12 176 GLY A C 1
ATOM 1407 O O . GLY A 1 176 ? 19.100 -4.411 -15.569 1.00 87.12 176 GLY A O 1
ATOM 1408 N N . ILE A 1 177 ? 20.290 -2.679 -14.754 1.00 89.75 177 ILE A N 1
ATOM 1409 C CA . ILE A 1 177 ? 19.206 -1.705 -14.712 1.00 89.75 177 ILE A CA 1
ATOM 1410 C C . ILE A 1 177 ? 19.332 -0.751 -15.895 1.00 89.75 177 ILE A C 1
ATOM 1412 O O . ILE A 1 177 ? 20.372 -0.124 -16.104 1.00 89.75 177 ILE A O 1
ATOM 1416 N N . TYR A 1 178 ? 18.242 -0.627 -16.636 1.00 92.44 178 TYR A N 1
ATOM 1417 C CA . TYR A 1 178 ? 18.072 0.215 -17.808 1.00 92.44 178 TYR A CA 1
ATOM 1418 C C . TYR A 1 178 ? 16.991 1.264 -17.548 1.00 92.44 178 TYR A C 1
ATOM 1420 O O . TYR A 1 178 ? 16.151 1.106 -16.663 1.00 92.4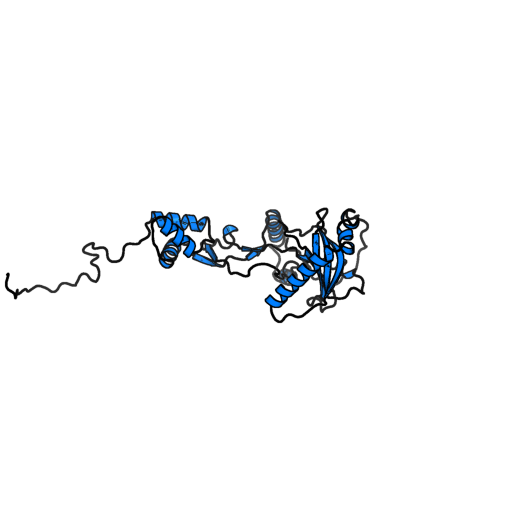4 178 TYR A O 1
ATOM 1428 N N . TYR A 1 179 ? 16.993 2.334 -18.334 1.00 93.75 179 TYR A N 1
ATOM 1429 C CA . TYR A 1 179 ? 15.945 3.352 -18.320 1.00 93.75 179 TYR A CA 1
ATOM 1430 C C . TYR A 1 179 ? 15.440 3.633 -19.727 1.00 93.75 179 TYR A C 1
ATOM 1432 O O . TYR A 1 179 ? 16.135 3.405 -20.723 1.00 93.75 179 TYR A O 1
ATOM 1440 N N . GLY A 1 180 ? 14.217 4.142 -19.815 1.00 94.00 180 GLY A N 1
ATOM 1441 C CA . GLY A 1 180 ? 13.598 4.375 -21.105 1.00 94.00 180 GLY A CA 1
ATOM 1442 C C . GLY A 1 180 ? 12.193 4.943 -21.036 1.00 94.00 180 GLY A C 1
ATOM 1443 O O . GLY A 1 180 ? 11.763 5.503 -20.025 1.00 94.00 180 GLY A O 1
ATOM 1444 N N . TRP A 1 181 ? 11.473 4.758 -22.133 1.00 91.50 181 TRP A N 1
ATOM 1445 C CA . TRP A 1 181 ? 10.086 5.168 -22.298 1.00 91.50 181 TRP A CA 1
ATOM 1446 C C . TRP A 1 181 ? 9.185 3.940 -22.413 1.00 91.50 181 TRP A C 1
ATOM 1448 O O . TRP A 1 181 ? 9.568 2.931 -23.006 1.00 91.50 181 TRP A O 1
ATOM 1458 N N . ALA A 1 182 ? 7.988 4.024 -21.845 1.00 90.00 182 ALA A N 1
ATOM 1459 C CA . ALA A 1 182 ? 6.976 2.981 -21.898 1.00 90.00 182 ALA A CA 1
ATOM 1460 C C . ALA A 1 182 ? 5.609 3.569 -22.246 1.00 90.00 182 ALA A C 1
ATOM 1462 O O . ALA A 1 182 ? 5.226 4.602 -21.700 1.00 90.00 182 ALA A O 1
ATOM 1463 N N . SER A 1 183 ? 4.854 2.871 -23.087 1.00 87.00 183 SER A N 1
ATOM 1464 C CA . SER A 1 183 ? 3.438 3.137 -23.343 1.00 87.00 183 SER A CA 1
ATOM 1465 C C . SER A 1 183 ? 2.612 1.880 -23.097 1.00 87.00 183 SER A C 1
ATOM 1467 O O . SER A 1 183 ? 3.069 0.760 -23.328 1.00 87.00 183 SER A O 1
ATOM 1469 N N . LEU A 1 184 ? 1.394 2.074 -22.600 1.00 82.88 184 LEU A N 1
ATOM 1470 C CA . LEU A 1 184 ? 0.421 1.013 -22.364 1.00 82.88 184 LEU A CA 1
ATOM 1471 C C . LEU A 1 184 ? -0.716 1.149 -23.376 1.00 82.88 184 LEU A C 1
ATOM 1473 O O . LEU A 1 184 ? -1.458 2.133 -23.349 1.00 82.88 184 LEU A O 1
ATOM 1477 N N . GLY A 1 185 ? -0.861 0.157 -24.254 1.00 77.75 185 GLY A N 1
ATOM 1478 C CA . GLY A 1 185 ? -1.823 0.180 -25.353 1.00 77.75 185 GLY A CA 1
ATOM 1479 C C . GLY A 1 185 ? -1.587 1.387 -26.265 1.00 77.75 185 GLY A C 1
ATOM 1480 O O . GLY A 1 185 ? -0.471 1.617 -26.716 1.00 77.75 185 GLY A O 1
ATOM 1481 N N . ASN A 1 186 ? -2.637 2.179 -26.490 1.00 73.69 186 ASN A N 1
ATOM 1482 C CA . ASN A 1 186 ? -2.573 3.447 -27.233 1.00 73.69 186 ASN A CA 1
ATOM 1483 C C . ASN A 1 186 ? -2.544 4.668 -26.286 1.00 73.69 186 ASN A C 1
ATOM 1485 O O . ASN A 1 186 ? -3.071 5.729 -26.621 1.00 73.69 186 ASN A O 1
ATOM 1489 N N . GLY A 1 187 ? -2.055 4.478 -25.058 1.00 79.00 187 GLY A N 1
ATOM 1490 C CA . GLY A 1 187 ? -2.018 5.501 -24.014 1.00 79.00 187 GLY A CA 1
ATOM 1491 C C . GLY A 1 187 ? -0.824 6.451 -24.116 1.00 79.00 187 GLY A C 1
ATOM 1492 O O . GLY A 1 187 ? -0.035 6.404 -25.062 1.00 79.00 187 GLY A O 1
ATOM 1493 N N . ASP A 1 188 ? -0.686 7.312 -23.105 1.00 85.94 188 ASP A N 1
ATOM 1494 C CA . ASP A 1 188 ? 0.447 8.235 -23.027 1.00 85.94 188 ASP A CA 1
ATOM 1495 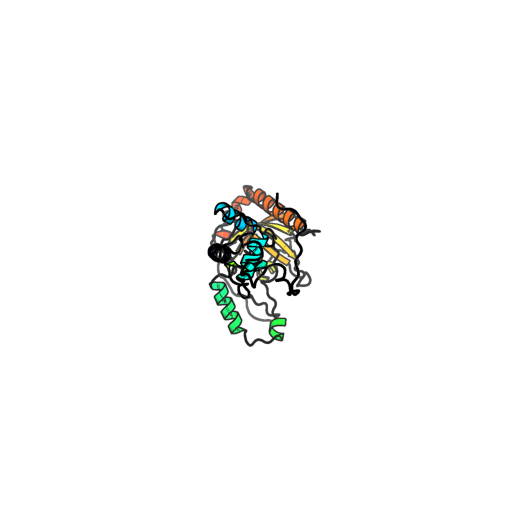C C . ASP A 1 188 ? 1.772 7.489 -22.803 1.00 85.94 188 ASP A C 1
ATOM 1497 O O . ASP A 1 188 ? 1.829 6.412 -22.203 1.00 85.94 188 ASP A O 1
ATOM 1501 N N . VAL A 1 189 ? 2.860 8.132 -23.226 1.00 89.75 189 VAL A N 1
ATOM 1502 C CA . VAL A 1 189 ? 4.226 7.650 -23.022 1.00 89.75 189 VAL A CA 1
ATOM 1503 C C . VAL A 1 189 ? 4.780 8.182 -21.697 1.00 89.75 189 VAL A C 1
ATOM 1505 O O . VAL A 1 189 ? 4.842 9.395 -21.460 1.00 89.75 189 VAL A O 1
ATOM 1508 N N . TYR A 1 190 ? 5.231 7.269 -20.842 1.00 90.75 190 TYR A N 1
ATOM 1509 C CA . TYR A 1 190 ? 5.768 7.541 -19.511 1.00 90.75 190 TYR A CA 1
ATOM 1510 C C . TYR A 1 190 ? 7.237 7.129 -19.402 1.00 90.75 190 TYR A C 1
ATOM 1512 O O . TYR A 1 190 ? 7.704 6.225 -20.094 1.00 90.75 190 TYR A O 1
ATOM 1520 N N . LYS A 1 191 ? 7.971 7.772 -18.490 1.00 92.75 191 LYS A N 1
ATOM 1521 C CA . LYS A 1 191 ? 9.328 7.346 -18.123 1.00 92.75 191 LYS A CA 1
ATOM 1522 C C . LYS A 1 191 ? 9.272 5.982 -17.432 1.00 92.75 191 LYS A C 1
ATOM 1524 O O . LYS A 1 191 ? 8.311 5.696 -16.715 1.00 92.75 191 LYS A O 1
ATOM 1529 N N . MET A 1 192 ? 10.299 5.159 -17.593 1.00 91.94 192 MET A N 1
ATOM 1530 C CA . MET A 1 192 ? 10.401 3.866 -16.919 1.00 91.94 192 MET A CA 1
ATOM 1531 C C . MET A 1 192 ? 11.841 3.523 -16.531 1.00 91.94 192 MET A C 1
ATOM 1533 O O . MET A 1 192 ? 12.796 4.074 -17.084 1.00 91.94 192 MET A O 1
ATOM 1537 N N . VAL A 1 193 ? 11.966 2.576 -15.602 1.00 90.62 193 VAL A N 1
ATOM 1538 C CA . VAL A 1 193 ? 13.188 1.794 -15.372 1.00 90.62 193 VAL A CA 1
ATOM 1539 C C . VAL A 1 193 ? 12.904 0.319 -15.633 1.00 90.62 193 VAL A C 1
ATOM 1541 O O . VAL A 1 193 ? 11.781 -0.140 -15.430 1.00 90.62 193 VAL A O 1
ATOM 1544 N N . MET A 1 194 ? 13.901 -0.433 -16.080 1.00 87.94 194 MET A N 1
ATOM 1545 C CA . MET A 1 194 ? 13.783 -1.857 -16.373 1.00 87.94 194 MET A CA 1
ATOM 1546 C C . MET A 1 194 ? 14.950 -2.628 -15.765 1.00 87.94 194 MET A C 1
ATOM 1548 O O . MET A 1 194 ? 16.104 -2.275 -15.976 1.00 87.94 194 MET A O 1
ATOM 1552 N N . SER A 1 195 ? 14.649 -3.705 -15.046 1.00 86.12 195 SER A N 1
ATOM 1553 C CA . SER A 1 195 ? 15.637 -4.674 -14.581 1.00 86.12 195 SER A CA 1
ATOM 1554 C C . SER A 1 195 ? 15.694 -5.851 -15.547 1.00 86.12 195 SER A C 1
ATOM 1556 O O . SER A 1 195 ? 14.670 -6.489 -15.799 1.00 86.12 195 SER A O 1
ATOM 1558 N N . ILE A 1 196 ? 16.887 -6.151 -16.058 1.00 85.06 196 ILE A N 1
ATOM 1559 C CA . ILE A 1 196 ? 17.167 -7.335 -16.872 1.00 85.06 196 ILE A CA 1
ATOM 1560 C C . ILE A 1 196 ? 18.080 -8.257 -16.071 1.00 85.06 196 ILE A C 1
ATOM 1562 O O . ILE A 1 196 ? 19.221 -7.899 -15.793 1.00 85.06 196 ILE A O 1
ATOM 1566 N N . GLY A 1 197 ? 17.591 -9.444 -15.722 1.00 81.88 197 GLY A N 1
ATOM 1567 C CA . GLY A 1 197 ? 18.291 -10.361 -14.818 1.00 81.88 197 GLY A CA 1
ATOM 1568 C C . GLY A 1 197 ? 18.073 -11.828 -15.142 1.00 81.88 197 GLY A C 1
ATOM 1569 O O . GLY A 1 197 ? 17.195 -12.170 -15.931 1.00 81.88 197 GLY A O 1
ATOM 1570 N N . TRP A 1 198 ? 18.852 -12.721 -14.538 1.00 73.50 198 TRP A N 1
ATOM 1571 C CA . TRP A 1 198 ? 18.661 -14.167 -14.705 1.00 73.50 198 TRP A CA 1
ATOM 1572 C C . TRP A 1 198 ? 17.560 -14.695 -13.795 1.00 73.50 198 TRP A C 1
ATOM 1574 O O . TRP A 1 198 ? 17.530 -14.377 -12.610 1.00 73.50 198 TRP A O 1
ATOM 1584 N N . ASN A 1 199 ? 16.682 -15.543 -14.333 1.00 60.75 199 ASN A N 1
ATOM 1585 C CA . ASN A 1 199 ? 15.611 -16.147 -13.551 1.00 60.75 199 ASN A CA 1
ATOM 1586 C C . ASN A 1 199 ? 16.108 -17.398 -12.779 1.00 60.75 199 ASN A C 1
ATOM 1588 O O . ASN A 1 199 ? 16.356 -18.441 -13.405 1.00 60.75 199 ASN A O 1
ATOM 1592 N N . PRO A 1 200 ? 16.170 -17.365 -11.428 1.00 53.88 200 PRO A N 1
ATOM 1593 C CA . PRO A 1 200 ? 16.660 -18.487 -10.620 1.00 53.88 200 PRO A CA 1
ATOM 1594 C C . PRO A 1 200 ? 15.777 -19.734 -10.695 1.00 53.88 200 PRO A C 1
ATOM 1596 O O . PRO A 1 200 ? 16.265 -20.854 -10.540 1.00 53.88 200 PRO A O 1
ATOM 1599 N N . TYR A 1 201 ? 14.483 -19.567 -10.981 1.00 47.91 201 TYR A N 1
ATOM 1600 C CA . TYR A 1 201 ? 13.519 -20.668 -11.046 1.00 47.91 201 TYR A CA 1
ATOM 1601 C C . TYR A 1 201 ? 13.743 -21.587 -12.257 1.00 47.91 201 TYR A C 1
ATOM 1603 O O . TYR A 1 201 ? 13.358 -22.755 -12.220 1.00 47.91 201 TYR A O 1
ATOM 1611 N N . TYR A 1 202 ? 14.443 -21.105 -13.290 1.00 50.47 202 TYR A N 1
ATOM 1612 C CA . TYR A 1 202 ? 14.786 -21.862 -14.499 1.00 50.47 202 TYR A CA 1
ATOM 1613 C C . TYR A 1 202 ? 16.287 -22.155 -14.597 1.00 50.47 202 TYR A C 1
ATOM 1615 O O . TYR A 1 202 ? 16.873 -22.086 -15.678 1.00 50.47 202 TYR A O 1
ATOM 1623 N N . LYS A 1 203 ? 16.940 -22.461 -13.466 1.00 55.84 203 LYS A N 1
ATOM 1624 C CA . LYS A 1 203 ? 18.385 -22.761 -13.404 1.00 55.84 203 LYS A CA 1
ATOM 1625 C C . LYS A 1 203 ? 19.260 -21.679 -14.071 1.00 55.84 203 LYS A C 1
ATOM 1627 O O . LYS A 1 203 ? 20.289 -22.014 -14.649 1.00 55.84 203 LYS A O 1
ATOM 1632 N N . ASN A 1 204 ? 18.839 -20.408 -14.034 1.00 58.69 204 ASN A N 1
ATOM 1633 C CA . ASN A 1 204 ? 19.511 -19.283 -14.702 1.00 58.69 204 ASN A CA 1
ATOM 1634 C C . ASN A 1 204 ? 19.752 -19.491 -16.209 1.00 58.69 204 ASN A C 1
ATOM 1636 O O . ASN A 1 204 ? 20.735 -19.004 -16.750 1.00 58.69 204 ASN A O 1
ATOM 1640 N N . THR A 1 205 ? 18.876 -20.224 -16.899 1.00 59.66 205 THR A N 1
ATOM 1641 C CA . THR A 1 205 ? 18.999 -20.436 -18.356 1.00 59.66 205 THR A CA 1
ATOM 1642 C C . THR A 1 205 ? 18.302 -19.360 -19.182 1.00 59.66 205 THR A C 1
ATOM 1644 O O . THR A 1 205 ? 18.612 -19.202 -20.359 1.00 59.66 205 THR A O 1
ATOM 1647 N N . LYS A 1 206 ? 17.394 -18.593 -18.567 1.00 67.38 206 LYS A N 1
ATOM 1648 C CA . LYS A 1 206 ? 16.635 -17.525 -19.218 1.00 67.38 206 LYS A CA 1
ATOM 1649 C C . LYS A 1 206 ? 16.794 -16.198 -18.488 1.00 67.38 206 LYS A C 1
ATOM 1651 O O . LYS A 1 206 ? 16.770 -16.155 -17.251 1.00 67.38 206 LYS A O 1
ATOM 1656 N N . LYS A 1 207 ? 16.921 -15.123 -19.267 1.00 75.12 207 LYS A N 1
ATOM 1657 C CA . LYS A 1 207 ? 16.802 -13.755 -18.759 1.00 75.12 207 LYS A CA 1
ATOM 1658 C C . LYS A 1 207 ? 15.339 -13.484 -18.375 1.00 75.12 207 LYS A C 1
ATOM 1660 O O . LYS A 1 207 ? 14.428 -14.219 -18.744 1.00 75.12 207 LYS A O 1
ATOM 1665 N N . SER A 1 208 ? 15.123 -12.434 -17.608 1.00 77.69 208 SER A N 1
ATOM 1666 C CA . SER A 1 208 ? 13.833 -11.901 -17.187 1.00 77.69 208 SER A CA 1
ATOM 1667 C C . SER A 1 208 ? 13.893 -10.388 -17.329 1.00 77.69 208 SER A C 1
ATOM 1669 O O . SER A 1 208 ? 14.958 -9.802 -17.132 1.00 77.69 208 SER A O 1
ATOM 1671 N N . MET A 1 209 ? 12.774 -9.776 -17.716 1.00 77.62 209 MET A N 1
ATOM 1672 C CA . MET A 1 209 ? 12.652 -8.329 -17.868 1.00 77.62 209 MET A CA 1
ATOM 1673 C C . MET A 1 209 ? 11.489 -7.817 -17.034 1.00 77.62 209 MET A C 1
ATOM 1675 O O . MET A 1 209 ? 10.325 -8.095 -17.339 1.00 77.62 209 MET A O 1
ATOM 1679 N N . GLU A 1 210 ? 11.815 -7.027 -16.019 1.00 82.00 210 GLU A N 1
ATOM 1680 C CA . GLU A 1 210 ? 10.845 -6.374 -15.147 1.00 82.00 210 GLU A CA 1
ATOM 1681 C C . GLU A 1 210 ? 10.881 -4.868 -15.388 1.00 82.00 210 GLU A C 1
ATOM 1683 O O . GLU A 1 210 ? 11.884 -4.212 -15.125 1.00 82.00 210 GLU A O 1
ATOM 1688 N N . THR A 1 211 ? 9.788 -4.304 -15.898 1.00 81.88 211 THR A N 1
ATOM 1689 C CA . THR A 1 211 ? 9.668 -2.862 -16.160 1.00 81.88 211 THR A CA 1
ATOM 1690 C C . THR A 1 211 ? 8.864 -2.194 -15.064 1.00 81.88 211 THR A C 1
ATOM 1692 O O . THR A 1 211 ? 7.743 -2.605 -14.786 1.00 81.88 211 THR A O 1
ATOM 1695 N N . HIS A 1 212 ? 9.395 -1.128 -14.479 1.00 84.12 212 HIS A N 1
ATOM 1696 C CA . HIS A 1 212 ? 8.675 -0.234 -13.588 1.00 84.12 212 HIS A CA 1
ATOM 1697 C C . HIS A 1 212 ? 8.392 1.088 -14.298 1.00 84.12 212 HIS A C 1
ATOM 1699 O O . HIS A 1 212 ? 9.280 1.917 -14.505 1.00 84.12 212 HIS A O 1
ATOM 1705 N N . VAL A 1 213 ? 7.129 1.294 -14.660 1.00 84.31 213 VAL A N 1
ATOM 1706 C CA . VAL A 1 213 ? 6.681 2.557 -15.245 1.00 84.31 213 VAL A CA 1
ATOM 1707 C C . VAL A 1 213 ? 6.562 3.612 -14.142 1.00 84.31 213 VAL A C 1
ATOM 1709 O O . VAL A 1 213 ? 5.839 3.416 -13.162 1.00 84.31 213 VAL A O 1
ATOM 1712 N N . ILE A 1 214 ? 7.244 4.748 -14.312 1.00 86.00 214 ILE A N 1
ATOM 1713 C CA . ILE A 1 214 ? 7.294 5.876 -13.370 1.00 86.00 214 ILE A CA 1
ATOM 1714 C C . ILE A 1 214 ? 6.008 6.707 -13.525 1.00 86.00 214 ILE A C 1
ATOM 1716 O O . ILE A 1 214 ? 6.005 7.861 -13.955 1.00 86.00 214 ILE A O 1
ATOM 1720 N N . HIS A 1 215 ? 4.877 6.085 -13.203 1.00 80.38 215 HIS A N 1
ATOM 1721 C CA . HIS A 1 215 ? 3.556 6.696 -13.217 1.00 80.38 215 HIS A CA 1
ATOM 1722 C C . HIS A 1 215 ? 2.633 6.004 -12.208 1.00 80.38 215 HIS A C 1
ATOM 1724 O O . HIS A 1 215 ? 2.716 4.798 -11.971 1.00 80.38 215 HIS A O 1
ATOM 1730 N N . THR A 1 216 ? 1.722 6.769 -11.603 1.00 74.94 216 THR A N 1
ATOM 1731 C CA . THR A 1 216 ? 0.716 6.209 -10.691 1.00 74.94 216 THR A CA 1
ATOM 1732 C C . THR A 1 216 ? -0.565 5.909 -11.454 1.00 74.94 216 THR A C 1
ATOM 1734 O O . THR A 1 216 ? -1.420 6.777 -11.620 1.00 74.94 216 THR A O 1
ATOM 1737 N N . PHE A 1 217 ? -0.720 4.657 -11.877 1.00 68.50 217 PHE A N 1
ATOM 1738 C CA . PHE A 1 217 ? -1.949 4.204 -12.517 1.00 68.50 217 PHE A CA 1
ATOM 1739 C C . PHE A 1 217 ? -3.100 4.114 -11.514 1.00 68.50 217 PHE A C 1
ATOM 1741 O O . PHE A 1 217 ? -2.942 3.658 -10.380 1.00 68.50 217 PHE A O 1
ATOM 1748 N N . LYS A 1 218 ? -4.290 4.536 -11.950 1.00 64.94 218 LYS A N 1
ATOM 1749 C CA . LYS A 1 218 ? -5.530 4.372 -11.174 1.00 64.94 218 LYS A CA 1
ATOM 1750 C C . LYS A 1 218 ? -6.013 2.919 -11.169 1.00 64.94 218 LYS A C 1
ATOM 1752 O O . LYS A 1 218 ? -6.738 2.523 -10.257 1.00 64.94 218 LYS A O 1
ATOM 1757 N N . GLU A 1 219 ? -5.621 2.148 -12.181 1.00 60.75 219 GLU A N 1
ATOM 1758 C CA . GLU A 1 219 ? -6.069 0.780 -12.429 1.00 60.75 219 GLU A CA 1
ATOM 1759 C C . GLU A 1 219 ? -4.909 -0.116 -12.879 1.00 60.75 219 GLU A C 1
ATOM 1761 O O . GLU A 1 219 ? -3.914 0.365 -13.414 1.00 60.75 219 GLU A O 1
ATOM 1766 N N . ASP A 1 220 ? -5.049 -1.424 -12.660 1.00 61.38 220 ASP A N 1
ATOM 1767 C CA . ASP A 1 220 ? -4.096 -2.421 -13.148 1.00 61.38 220 ASP A CA 1
ATOM 1768 C C . ASP A 1 220 ? -4.241 -2.599 -14.676 1.00 61.38 220 ASP A C 1
ATOM 1770 O O . ASP A 1 220 ? -5.362 -2.695 -15.186 1.00 61.38 220 ASP A O 1
ATOM 1774 N N . PHE A 1 221 ? -3.116 -2.727 -15.384 1.00 67.94 221 PHE A N 1
ATOM 1775 C CA . PHE A 1 221 ? -3.033 -2.799 -16.854 1.00 67.94 221 PHE A CA 1
ATOM 1776 C C . PHE A 1 221 ? -2.661 -4.199 -17.391 1.00 67.94 221 PHE A C 1
ATOM 1778 O O . PHE A 1 221 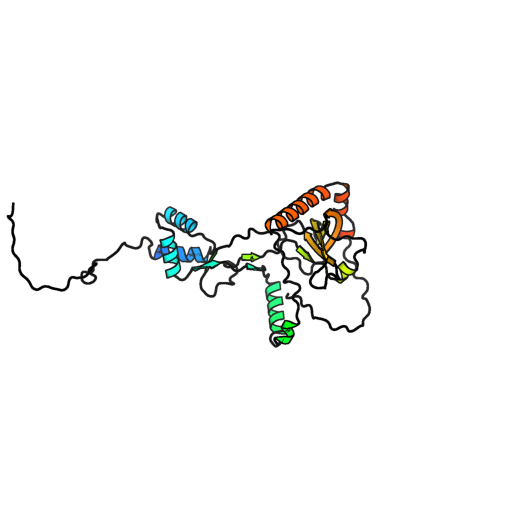? -2.128 -4.342 -18.487 1.00 67.94 221 PHE A O 1
ATOM 1785 N N . TYR A 1 222 ? -2.927 -5.266 -16.627 1.00 62.19 222 TYR A N 1
ATOM 1786 C CA . TYR A 1 222 ? -2.698 -6.640 -17.100 1.00 62.19 222 TYR A CA 1
ATOM 1787 C C . TYR A 1 222 ? -3.542 -6.947 -18.343 1.00 62.19 222 TYR A C 1
ATOM 1789 O O . TYR A 1 222 ? -4.756 -6.747 -18.327 1.00 62.19 222 TYR A O 1
ATOM 1797 N N . GLY A 1 223 ? -2.897 -7.482 -19.382 1.00 62.47 223 GLY A N 1
ATOM 1798 C CA . GLY A 1 223 ? -3.516 -7.789 -20.674 1.00 62.47 223 GLY A CA 1
ATOM 1799 C C . GLY A 1 223 ? -3.385 -6.672 -21.713 1.00 62.47 223 GLY A C 1
ATOM 1800 O O . GLY A 1 223 ? -3.616 -6.935 -22.889 1.00 62.47 223 GLY A O 1
ATOM 1801 N N . GLU A 1 224 ? -2.973 -5.469 -21.305 1.00 71.44 224 GLU A N 1
ATOM 1802 C CA . GLU A 1 224 ? -2.598 -4.406 -22.238 1.00 71.44 224 GLU A CA 1
ATOM 1803 C C . GLU A 1 224 ? -1.218 -4.683 -22.842 1.00 71.44 224 GLU A C 1
ATOM 1805 O O . GLU A 1 224 ? -0.347 -5.290 -22.209 1.00 71.44 224 GLU A O 1
ATOM 1810 N N . ILE A 1 225 ? -1.010 -4.218 -24.073 1.00 76.31 225 ILE A N 1
ATOM 1811 C CA . ILE A 1 225 ? 0.289 -4.308 -24.739 1.00 76.31 225 ILE A CA 1
ATOM 1812 C C . ILE A 1 225 ? 1.197 -3.237 -24.139 1.00 76.31 225 ILE A C 1
ATOM 1814 O O . ILE A 1 225 ? 0.902 -2.048 -24.222 1.00 76.31 225 ILE A O 1
ATOM 1818 N N . LEU A 1 226 ? 2.294 -3.666 -23.518 1.00 81.62 226 LEU A N 1
ATOM 1819 C CA . LEU A 1 226 ? 3.341 -2.772 -23.042 1.00 81.62 226 LEU A CA 1
ATOM 1820 C C . LEU A 1 226 ? 4.380 -2.586 -24.151 1.00 81.62 226 LEU A C 1
ATOM 1822 O O . LEU A 1 226 ? 5.129 -3.511 -24.464 1.00 81.62 226 LEU A O 1
ATOM 1826 N N . SER A 1 227 ? 4.437 -1.381 -24.704 1.00 84.62 227 SER A N 1
ATOM 1827 C CA . SER A 1 227 ? 5.455 -0.964 -25.667 1.00 84.62 227 SER A CA 1
ATOM 1828 C C . SER A 1 227 ? 6.569 -0.242 -24.926 1.00 84.62 227 SER A C 1
ATOM 1830 O O . SER A 1 227 ? 6.301 0.652 -24.125 1.00 84.62 227 SER A O 1
ATOM 1832 N N . VAL A 1 228 ? 7.822 -0.618 -25.175 1.00 87.38 228 VAL A N 1
ATOM 1833 C CA . VAL A 1 228 ? 8.982 -0.087 -24.455 1.00 87.38 228 VAL A CA 1
ATOM 1834 C C . VAL A 1 228 ? 10.106 0.279 -25.415 1.00 87.38 228 VAL A C 1
ATOM 1836 O O . VAL A 1 228 ? 10.451 -0.504 -26.294 1.00 87.38 228 VAL A O 1
ATOM 1839 N N . VAL A 1 229 ? 10.733 1.428 -25.163 1.00 89.19 229 VAL A N 1
ATOM 1840 C CA . VAL A 1 229 ? 12.004 1.840 -25.765 1.00 89.19 229 VAL A CA 1
ATOM 1841 C C . VAL A 1 229 ? 13.039 1.979 -24.654 1.00 89.19 229 VAL A C 1
ATOM 1843 O O . VAL A 1 229 ? 12.935 2.874 -23.815 1.00 89.19 229 VAL A O 1
ATOM 1846 N N . MET A 1 230 ? 14.034 1.091 -24.638 1.00 90.69 230 MET A N 1
ATOM 1847 C CA . MET A 1 230 ? 15.201 1.203 -23.758 1.00 90.69 230 MET A CA 1
ATOM 1848 C C . MET A 1 230 ? 16.177 2.221 -24.345 1.00 90.69 230 MET A C 1
ATOM 1850 O O . MET A 1 230 ? 16.599 2.083 -25.488 1.00 90.69 230 MET A O 1
ATOM 1854 N N . VAL A 1 231 ? 16.522 3.246 -23.568 1.00 92.06 231 VAL A N 1
ATOM 1855 C CA . VAL A 1 231 ? 17.325 4.384 -24.038 1.00 92.06 231 VAL A CA 1
ATOM 1856 C C . VAL A 1 231 ? 18.757 4.312 -23.519 1.00 92.06 231 VAL A C 1
ATOM 1858 O O . VAL A 1 231 ? 19.688 4.694 -24.223 1.00 92.06 231 VAL A O 1
ATOM 1861 N N . GLY A 1 232 ? 18.953 3.808 -22.302 1.00 90.00 232 GLY A N 1
ATOM 1862 C CA . GLY A 1 232 ? 20.286 3.715 -21.729 1.00 90.00 232 GLY A CA 1
ATOM 1863 C C . GLY A 1 232 ? 20.376 2.801 -20.520 1.00 90.00 232 GLY A C 1
ATOM 1864 O O . GLY A 1 232 ? 19.383 2.271 -20.020 1.00 90.00 232 GLY A O 1
ATOM 1865 N N . TYR A 1 233 ? 21.611 2.623 -20.067 1.00 93.44 233 TYR A N 1
ATOM 1866 C CA . TYR A 1 233 ? 21.985 1.771 -18.947 1.00 93.44 233 TYR A CA 1
ATOM 1867 C C . TYR A 1 233 ? 22.347 2.618 -17.723 1.00 93.44 233 TYR A C 1
ATOM 1869 O O . TYR A 1 233 ? 22.966 3.679 -17.846 1.00 93.44 233 TYR A O 1
ATOM 1877 N N . ILE A 1 234 ? 21.950 2.154 -16.540 1.00 90.88 234 ILE A N 1
ATOM 1878 C CA . ILE A 1 234 ? 22.274 2.783 -15.255 1.00 90.88 234 ILE A CA 1
ATOM 1879 C C . ILE A 1 234 ? 23.443 2.046 -14.609 1.00 90.88 234 ILE A C 1
ATOM 1881 O O . ILE A 1 234 ? 24.501 2.626 -14.375 1.00 90.88 234 ILE A O 1
ATOM 1885 N N . ARG A 1 235 ? 23.258 0.757 -14.302 1.00 90.81 235 ARG A N 1
ATOM 1886 C CA . ARG A 1 235 ? 24.199 -0.008 -13.473 1.00 90.81 235 ARG A CA 1
ATOM 1887 C C . ARG A 1 235 ? 23.979 -1.520 -13.575 1.00 90.81 235 ARG A C 1
ATOM 1889 O O . ARG A 1 235 ? 22.874 -1.941 -13.914 1.00 90.81 235 ARG A O 1
ATOM 1896 N N . PRO A 1 236 ? 24.975 -2.339 -13.190 1.00 89.94 236 PRO A N 1
ATOM 1897 C CA . PRO A 1 236 ? 24.797 -3.787 -13.110 1.00 89.94 236 PRO A CA 1
ATOM 1898 C C . PRO A 1 236 ? 23.881 -4.187 -11.949 1.00 89.94 236 PRO A C 1
ATOM 1900 O O . PRO A 1 236 ? 23.596 -3.389 -11.042 1.00 89.94 236 PRO A O 1
ATOM 1903 N N . GLU A 1 237 ? 23.446 -5.449 -11.964 1.00 80.94 237 GLU A N 1
ATOM 1904 C CA . GLU A 1 237 ? 22.755 -6.072 -10.834 1.00 80.94 237 GLU A CA 1
ATOM 1905 C C . GLU A 1 237 ? 23.643 -6.027 -9.581 1.00 80.94 237 GLU A C 1
ATOM 1907 O O . GLU A 1 237 ? 24.860 -6.211 -9.644 1.00 80.94 237 GLU A O 1
ATOM 1912 N N . ARG A 1 238 ? 23.036 -5.748 -8.427 1.00 76.38 238 ARG A N 1
ATOM 1913 C CA . ARG A 1 238 ? 23.729 -5.655 -7.136 1.00 76.38 238 ARG A CA 1
ATOM 1914 C C . ARG A 1 238 ? 23.002 -6.516 -6.113 1.00 76.38 238 ARG A C 1
ATOM 1916 O O . ARG A 1 238 ? 21.774 -6.562 -6.108 1.00 76.38 238 ARG A O 1
ATOM 1923 N N . SER A 1 239 ? 23.759 -7.169 -5.237 1.00 71.81 239 SER A N 1
ATOM 1924 C CA . SER A 1 239 ? 23.222 -7.784 -4.024 1.00 71.81 239 SER A CA 1
ATOM 1925 C C . SER A 1 239 ? 23.066 -6.728 -2.932 1.00 71.81 239 SER A C 1
ATOM 1927 O O . SER A 1 239 ? 23.909 -5.842 -2.806 1.00 71.81 239 SER A O 1
ATOM 1929 N N . TYR A 1 240 ? 22.011 -6.839 -2.127 1.00 72.06 240 TYR A N 1
ATOM 1930 C CA . TYR A 1 240 ? 21.735 -5.915 -1.030 1.00 72.06 240 TYR A CA 1
ATOM 1931 C C . TYR A 1 240 ? 21.596 -6.673 0.282 1.00 72.06 240 TYR A C 1
ATOM 1933 O O . TYR A 1 240 ? 20.880 -7.670 0.355 1.00 72.06 240 TYR A O 1
ATOM 1941 N N . ASP A 1 241 ? 22.221 -6.142 1.331 1.00 65.38 241 ASP A N 1
ATOM 1942 C CA . ASP A 1 241 ? 22.230 -6.761 2.661 1.00 65.38 241 ASP A CA 1
ATOM 1943 C C . ASP A 1 241 ? 20.944 -6.478 3.460 1.00 65.38 241 ASP A C 1
ATOM 1945 O O . ASP A 1 241 ? 20.730 -7.030 4.540 1.00 65.38 241 ASP A O 1
ATOM 1949 N N . SER A 1 242 ? 20.067 -5.602 2.952 1.00 60.62 242 SER A N 1
ATOM 1950 C CA . SER A 1 242 ? 18.781 -5.274 3.572 1.00 60.62 242 SER A CA 1
ATOM 1951 C C . SER A 1 242 ? 17.736 -4.812 2.555 1.00 60.62 242 SER A C 1
ATOM 1953 O O . SER A 1 242 ? 18.062 -4.307 1.479 1.00 60.62 242 SER A O 1
ATOM 1955 N N . LEU A 1 243 ? 16.457 -4.939 2.930 1.00 54.75 243 LEU A N 1
ATOM 1956 C CA . LEU A 1 243 ? 15.335 -4.433 2.134 1.00 54.75 243 LEU A CA 1
ATOM 1957 C C . LEU A 1 243 ? 15.404 -2.907 1.953 1.00 54.75 243 LEU A C 1
ATOM 1959 O O . LEU A 1 243 ? 15.116 -2.414 0.869 1.00 54.75 243 LEU A O 1
ATOM 1963 N N . ASP A 1 244 ? 15.818 -2.165 2.981 1.00 62.00 244 ASP A N 1
ATOM 1964 C CA . ASP A 1 244 ? 15.917 -0.701 2.916 1.00 62.00 244 ASP A CA 1
ATOM 1965 C C . ASP A 1 244 ? 17.026 -0.241 1.957 1.00 62.00 244 ASP A C 1
ATOM 1967 O O . ASP A 1 244 ? 16.844 0.734 1.225 1.00 62.00 244 ASP A O 1
ATOM 1971 N N . ALA A 1 245 ? 18.146 -0.971 1.898 1.00 63.81 245 ALA A N 1
ATOM 1972 C CA . ALA A 1 245 ? 19.212 -0.711 0.932 1.00 63.81 245 ALA A CA 1
ATOM 1973 C C . ALA A 1 245 ? 18.752 -0.977 -0.512 1.00 63.81 245 ALA A C 1
ATOM 1975 O O . ALA A 1 245 ? 19.050 -0.185 -1.405 1.00 63.81 245 ALA A O 1
ATOM 1976 N N . LEU A 1 246 ? 17.975 -2.045 -0.728 1.00 70.56 246 LEU A N 1
ATOM 1977 C CA . LEU A 1 246 ? 17.370 -2.346 -2.028 1.00 70.56 246 LEU A CA 1
ATOM 1978 C C . LEU A 1 246 ? 16.399 -1.238 -2.462 1.00 70.56 246 LEU A C 1
ATOM 1980 O O . LEU A 1 246 ? 16.487 -0.743 -3.582 1.00 70.56 246 LEU A O 1
ATOM 1984 N N . VAL A 1 247 ? 15.489 -0.831 -1.573 1.00 70.56 247 VAL A N 1
ATOM 1985 C CA . VAL A 1 247 ? 14.502 0.223 -1.859 1.00 70.56 247 VAL A CA 1
ATOM 1986 C C . VAL A 1 247 ? 15.193 1.552 -2.154 1.00 70.56 247 VAL A C 1
ATOM 1988 O O . VAL A 1 247 ? 14.807 2.240 -3.094 1.00 70.56 247 VAL A O 1
ATOM 1991 N N . THR A 1 248 ? 16.223 1.909 -1.384 1.00 76.56 248 THR A N 1
ATOM 1992 C CA . THR A 1 248 ? 17.015 3.125 -1.622 1.00 76.56 248 THR A CA 1
ATOM 1993 C C . THR A 1 248 ? 17.633 3.109 -3.016 1.00 76.56 248 THR A C 1
ATOM 1995 O O . THR A 1 248 ? 17.389 4.028 -3.787 1.00 76.56 248 THR A O 1
ATOM 1998 N N . ALA A 1 249 ? 18.319 2.029 -3.393 1.00 77.06 249 ALA A N 1
ATOM 1999 C CA . ALA A 1 249 ? 18.964 1.957 -4.700 1.00 77.06 249 ALA A CA 1
ATOM 2000 C C . ALA A 1 249 ? 17.977 2.034 -5.872 1.00 77.06 249 ALA A C 1
ATOM 2002 O O . ALA A 1 249 ? 18.284 2.642 -6.888 1.00 77.06 249 ALA A O 1
ATOM 2003 N N . ILE A 1 250 ? 16.782 1.457 -5.731 1.00 77.81 250 ILE A N 1
ATOM 2004 C CA . ILE A 1 250 ? 15.746 1.551 -6.768 1.00 77.81 250 ILE A CA 1
ATOM 2005 C C . ILE A 1 250 ? 15.203 2.979 -6.881 1.00 77.81 250 ILE A C 1
ATOM 2007 O O . ILE A 1 250 ? 14.914 3.440 -7.982 1.00 77.81 250 ILE A O 1
ATOM 2011 N N . ASN A 1 251 ? 15.068 3.695 -5.762 1.00 85.06 251 ASN A N 1
ATOM 2012 C CA . ASN A 1 251 ? 14.700 5.110 -5.803 1.00 85.06 251 ASN A CA 1
ATOM 2013 C C . ASN A 1 251 ? 15.779 5.947 -6.488 1.00 85.06 251 ASN A C 1
ATOM 2015 O O . ASN A 1 251 ? 15.439 6.788 -7.316 1.00 85.06 251 ASN A O 1
ATOM 2019 N N . ASP A 1 252 ? 17.049 5.677 -6.195 1.00 88.81 252 ASP A N 1
ATOM 2020 C CA . ASP A 1 252 ? 18.170 6.346 -6.852 1.00 88.81 252 ASP A CA 1
ATOM 2021 C C . ASP A 1 252 ? 18.149 6.083 -8.367 1.00 88.81 252 ASP A C 1
ATOM 2023 O O . ASP A 1 252 ? 18.256 7.026 -9.149 1.00 88.81 252 ASP A O 1
ATOM 2027 N N . ASP A 1 253 ? 17.892 4.838 -8.791 1.00 90.25 253 ASP A N 1
ATOM 2028 C CA . ASP A 1 253 ? 17.747 4.481 -10.210 1.00 90.25 253 ASP A CA 1
ATOM 2029 C C . ASP A 1 253 ? 16.587 5.239 -10.880 1.00 90.25 253 ASP A C 1
ATOM 2031 O O . ASP A 1 253 ? 16.703 5.691 -12.019 1.00 90.25 253 ASP A O 1
ATOM 2035 N N . ILE A 1 254 ? 15.453 5.392 -10.186 1.00 88.31 254 ILE A N 1
ATOM 2036 C CA . ILE A 1 254 ? 14.285 6.130 -10.690 1.00 88.31 254 ILE A CA 1
ATOM 2037 C C . ILE A 1 254 ? 14.600 7.620 -10.835 1.00 88.31 254 ILE A C 1
ATOM 2039 O O . ILE A 1 254 ? 14.216 8.228 -11.837 1.00 88.31 254 ILE A O 1
ATOM 2043 N N . GLU A 1 255 ? 15.267 8.224 -9.853 1.00 92.81 255 GLU A N 1
ATOM 2044 C CA . GLU A 1 255 ? 15.656 9.633 -9.926 1.00 92.81 255 GLU A CA 1
ATOM 2045 C C . GLU A 1 255 ? 16.704 9.864 -11.021 1.00 92.81 255 GLU A C 1
ATOM 2047 O O . GLU A 1 255 ? 16.560 10.788 -11.822 1.00 92.81 255 GLU A O 1
ATOM 2052 N N . GLU A 1 256 ? 17.689 8.976 -11.151 1.00 93.56 256 GLU A N 1
ATOM 2053 C CA . GLU A 1 256 ? 18.679 9.035 -12.225 1.00 93.56 256 GLU A CA 1
ATOM 2054 C C . GLU A 1 256 ? 18.026 8.884 -13.607 1.00 93.56 256 GLU A C 1
ATOM 2056 O O . GLU A 1 256 ? 18.294 9.677 -14.513 1.00 93.56 256 GLU A O 1
ATOM 2061 N N . ALA A 1 257 ? 17.107 7.927 -13.764 1.00 93.75 257 ALA A N 1
ATOM 2062 C CA . ALA A 1 257 ? 16.335 7.745 -14.989 1.00 93.75 257 ALA A CA 1
ATOM 2063 C C . ALA A 1 257 ? 15.520 8.992 -15.343 1.00 93.75 257 ALA A C 1
ATOM 2065 O O . ALA A 1 257 ? 15.485 9.394 -16.507 1.00 93.75 257 ALA A O 1
ATOM 2066 N N . LYS A 1 258 ? 14.879 9.638 -14.357 1.00 93.94 258 LYS A N 1
ATOM 2067 C CA . LYS A 1 258 ? 14.130 10.880 -14.588 1.00 93.94 258 LYS A CA 1
ATOM 2068 C C . LYS A 1 258 ? 15.026 11.970 -15.152 1.00 93.94 258 LYS A C 1
ATOM 2070 O O . LYS A 1 258 ? 14.640 12.555 -16.161 1.00 93.94 258 LYS A O 1
ATOM 2075 N N . VAL A 1 259 ? 16.180 12.201 -14.525 1.00 94.25 259 VAL A N 1
ATOM 2076 C CA . VAL A 1 259 ? 17.141 13.232 -14.934 1.00 94.25 259 VAL A CA 1
ATOM 2077 C C . VAL A 1 259 ? 17.690 12.937 -16.326 1.00 94.25 259 VAL A C 1
ATOM 2079 O O . VAL A 1 259 ? 17.657 13.809 -17.191 1.00 94.25 259 VAL A O 1
ATOM 2082 N N . LYS A 1 260 ? 18.136 11.701 -16.581 1.00 93.94 260 LYS A N 1
ATOM 2083 C CA . LYS A 1 260 ? 18.682 11.307 -17.886 1.00 93.94 260 LYS A CA 1
ATOM 2084 C C . LYS A 1 260 ? 17.643 11.457 -18.999 1.00 93.94 260 LYS A C 1
ATOM 2086 O O . LYS A 1 260 ? 17.946 12.026 -20.041 1.00 93.94 260 LYS A O 1
ATOM 2091 N N . LEU A 1 261 ? 16.403 11.017 -18.782 1.00 92.88 261 LEU A N 1
ATOM 2092 C CA . LEU A 1 261 ? 15.340 11.096 -19.795 1.00 92.88 261 LEU A CA 1
ATOM 2093 C C . LEU A 1 261 ? 14.888 12.526 -20.126 1.00 92.88 261 LEU A C 1
ATOM 2095 O O . LEU A 1 261 ? 14.266 12.719 -21.168 1.00 92.88 261 LEU A O 1
ATOM 2099 N N . ASP A 1 262 ? 15.195 13.514 -19.280 1.00 93.00 262 ASP A N 1
ATOM 2100 C CA . ASP A 1 262 ? 14.949 14.930 -19.586 1.00 93.00 262 ASP A CA 1
ATOM 2101 C C . ASP A 1 262 ? 16.029 15.542 -20.492 1.00 93.00 262 ASP A C 1
ATOM 2103 O O . ASP A 1 262 ? 15.843 16.644 -21.013 1.00 93.00 262 ASP A O 1
ATOM 2107 N N . HIS A 1 263 ? 17.141 14.837 -20.733 1.00 92.31 263 HIS A N 1
ATOM 2108 C CA . HIS A 1 263 ? 18.152 15.292 -21.678 1.00 92.31 263 HIS A CA 1
ATOM 2109 C C . HIS A 1 263 ? 17.592 15.264 -23.118 1.00 92.31 263 HIS A C 1
ATOM 2111 O O . HIS A 1 263 ? 16.954 14.275 -23.501 1.00 92.31 263 HIS A O 1
ATOM 2117 N N . PRO A 1 264 ? 17.830 16.295 -23.958 1.00 89.88 264 PRO A N 1
ATOM 2118 C CA . PRO A 1 264 ? 17.216 16.399 -25.289 1.00 89.88 264 PRO A CA 1
ATOM 2119 C C . PRO A 1 264 ? 17.455 15.184 -26.194 1.00 89.88 264 PRO A C 1
ATOM 2121 O O . PRO A 1 264 ? 16.591 14.800 -26.982 1.00 89.88 264 PRO A O 1
ATOM 2124 N N . GLU A 1 265 ? 18.617 14.545 -26.056 1.00 90.81 265 GLU A N 1
ATOM 2125 C CA . GLU A 1 265 ? 18.982 13.362 -26.836 1.00 90.81 265 GLU A CA 1
ATOM 2126 C C . GLU A 1 265 ? 18.109 12.134 -26.514 1.00 90.81 265 GLU A C 1
ATOM 2128 O O . GLU A 1 265 ? 17.960 11.249 -27.353 1.00 90.81 265 GLU A O 1
ATOM 2133 N N . HIS A 1 266 ? 17.534 12.082 -25.311 1.00 89.94 266 HIS A N 1
ATOM 2134 C CA . HIS A 1 266 ? 16.689 10.997 -24.818 1.00 89.94 266 HIS A CA 1
ATOM 2135 C C . HIS A 1 266 ? 15.203 11.355 -24.889 1.00 89.94 266 HIS A C 1
ATOM 2137 O O . HIS A 1 266 ? 14.365 10.483 -25.127 1.00 89.94 266 HIS A O 1
ATOM 2143 N N . LEU A 1 267 ? 14.880 12.642 -24.743 1.00 89.50 267 LEU A N 1
ATOM 2144 C CA . LEU A 1 267 ? 13.516 13.156 -24.787 1.00 89.50 267 LEU A CA 1
ATOM 2145 C C . LEU A 1 267 ? 12.850 12.934 -26.150 1.00 89.50 267 LEU A C 1
ATOM 2147 O O . LEU A 1 267 ? 11.664 12.621 -26.197 1.00 89.50 267 LEU A O 1
ATOM 2151 N N . LYS A 1 268 ? 13.617 13.002 -27.248 1.00 89.50 268 LYS A N 1
ATOM 2152 C CA . LYS A 1 268 ? 13.113 12.757 -28.613 1.00 89.50 268 LYS A CA 1
ATOM 2153 C C . LYS A 1 268 ? 12.446 11.387 -28.786 1.00 89.50 268 LYS A C 1
ATOM 2155 O O . LYS A 1 268 ? 11.504 11.264 -29.558 1.00 89.50 268 LYS A O 1
ATOM 2160 N N . PHE A 1 269 ? 12.892 10.370 -28.042 1.00 88.56 269 PHE A N 1
ATOM 2161 C CA . PHE A 1 269 ? 12.332 9.019 -28.132 1.00 88.56 269 PHE A CA 1
ATOM 2162 C C . PHE A 1 269 ? 10.943 8.904 -27.499 1.00 88.56 269 PHE A C 1
ATOM 2164 O O . PHE A 1 269 ? 10.247 7.923 -27.737 1.00 88.56 269 PHE A O 1
ATOM 2171 N N . LYS A 1 270 ? 10.510 9.899 -26.717 1.00 88.50 270 LYS A N 1
ATOM 2172 C CA . LYS A 1 270 ? 9.142 9.959 -26.194 1.00 88.50 270 LYS A CA 1
ATOM 2173 C C . LYS A 1 270 ? 8.109 10.106 -27.316 1.00 88.50 270 LYS A C 1
ATOM 2175 O O . LYS A 1 270 ? 7.001 9.599 -27.190 1.00 88.50 270 LYS A O 1
ATOM 2180 N N . GLU A 1 271 ? 8.475 10.806 -28.386 1.00 86.31 271 GLU A N 1
ATOM 2181 C CA . GLU A 1 271 ? 7.613 11.103 -29.538 1.00 86.31 271 GLU A CA 1
ATOM 2182 C C . GLU A 1 271 ? 7.908 10.181 -30.731 1.00 86.31 271 GLU A C 1
ATOM 2184 O O . GLU A 1 271 ? 7.510 10.467 -31.858 1.00 86.31 271 GLU A O 1
ATOM 2189 N N . ASP A 1 272 ? 8.619 9.075 -30.497 1.00 87.62 272 ASP A N 1
ATOM 2190 C CA . ASP A 1 272 ? 8.983 8.141 -31.555 1.00 87.62 272 ASP A CA 1
ATOM 2191 C C . ASP A 1 272 ? 7.742 7.486 -32.186 1.00 87.62 272 ASP A C 1
ATOM 2193 O O . ASP A 1 272 ? 6.775 7.126 -31.501 1.00 87.62 272 ASP A O 1
ATOM 2197 N N . ASN A 1 273 ? 7.797 7.277 -33.504 1.00 85.38 273 ASN A N 1
ATOM 2198 C CA . ASN A 1 273 ? 6.730 6.638 -34.270 1.00 85.38 273 ASN A CA 1
ATOM 2199 C C . ASN A 1 273 ? 6.411 5.219 -33.780 1.00 85.38 273 ASN A C 1
ATOM 2201 O O . ASN A 1 273 ? 5.310 4.722 -34.012 1.00 85.38 273 ASN A O 1
ATOM 2205 N N . PHE A 1 274 ? 7.339 4.566 -33.082 1.00 85.19 274 PHE A N 1
ATOM 2206 C CA . PHE A 1 274 ? 7.112 3.288 -32.419 1.00 85.19 274 PHE A CA 1
ATOM 2207 C C . PHE A 1 274 ? 5.909 3.308 -31.461 1.00 85.19 274 PHE A C 1
ATOM 2209 O O . PHE A 1 274 ? 5.194 2.316 -31.358 1.00 85.19 274 PHE A O 1
ATOM 2216 N N . PHE A 1 275 ? 5.645 4.431 -30.784 1.00 82.31 275 PHE A N 1
ATOM 2217 C CA . PHE A 1 275 ? 4.513 4.545 -29.858 1.00 82.31 275 PHE A CA 1
ATOM 2218 C C . PHE A 1 275 ? 3.196 4.938 -30.541 1.00 82.31 275 PHE A C 1
ATOM 2220 O O . PHE A 1 275 ? 2.131 4.751 -29.956 1.00 82.31 275 PHE A O 1
ATOM 2227 N N . THR A 1 276 ? 3.245 5.479 -31.762 1.00 72.38 276 THR A N 1
ATOM 2228 C CA . THR A 1 276 ? 2.058 5.918 -32.522 1.00 72.38 276 THR A CA 1
ATOM 2229 C C . THR A 1 276 ? 1.629 4.922 -33.599 1.00 72.38 276 THR A C 1
ATOM 2231 O O . THR A 1 276 ? 0.460 4.898 -33.991 1.00 72.38 276 THR A O 1
ATOM 2234 N N . SER A 1 277 ? 2.539 4.062 -34.057 1.00 63.12 277 SER A N 1
ATOM 2235 C CA . SER A 1 277 ? 2.227 2.939 -34.938 1.00 63.12 277 SER A CA 1
ATOM 2236 C C . SER A 1 277 ? 1.625 1.796 -34.117 1.00 63.12 277 SER A C 1
ATOM 2238 O O . SER A 1 277 ? 2.312 1.075 -33.401 1.00 63.12 277 SER A O 1
ATOM 2240 N N . GLY A 1 278 ? 0.299 1.648 -34.187 1.00 52.41 278 GLY A N 1
ATOM 2241 C CA . GLY A 1 278 ? -0.402 0.544 -33.528 1.00 52.41 278 GLY A CA 1
ATOM 2242 C C . GLY A 1 278 ? 0.161 -0.824 -33.952 1.00 52.41 278 GLY A C 1
ATOM 2243 O O . GLY A 1 278 ? 0.672 -0.961 -35.069 1.00 52.41 278 GLY A O 1
ATOM 2244 N N . PRO A 1 279 ? 0.070 -1.855 -33.094 1.00 49.44 279 PRO A N 1
ATOM 2245 C CA . PRO A 1 279 ? 0.661 -3.159 -33.368 1.00 49.44 279 PRO A CA 1
ATOM 2246 C C . PRO A 1 279 ? 0.039 -3.764 -34.631 1.00 49.44 279 PRO A C 1
ATOM 2248 O O . PRO A 1 279 ? -1.148 -4.094 -34.665 1.00 49.44 279 PRO A O 1
ATOM 2251 N N . SER A 1 280 ? 0.843 -3.918 -35.683 1.00 40.69 280 SER A N 1
ATOM 2252 C CA . SER A 1 280 ? 0.445 -4.675 -36.866 1.00 40.69 280 SER A CA 1
ATOM 2253 C C . SER A 1 280 ? 0.371 -6.159 -36.492 1.00 40.69 280 SER A C 1
ATOM 2255 O O . SER A 1 280 ? 1.379 -6.819 -36.251 1.00 40.69 280 SER A O 1
ATOM 2257 N N . LEU A 1 281 ? -0.846 -6.705 -36.403 1.00 40.16 281 LEU A N 1
ATOM 2258 C CA . LEU A 1 281 ? -1.048 -8.153 -36.352 1.00 40.16 281 LEU A CA 1
ATOM 2259 C C . LEU A 1 281 ? -0.611 -8.739 -37.703 1.00 40.16 281 LEU A C 1
ATOM 2261 O O . LEU A 1 281 ? -1.356 -8.667 -38.678 1.00 40.16 281 LEU A O 1
ATOM 2265 N N . SER A 1 282 ? 0.584 -9.325 -37.772 1.00 32.66 282 SER A N 1
ATOM 2266 C CA . SER A 1 282 ? 1.033 -10.069 -38.950 1.00 32.66 282 SER A CA 1
ATOM 2267 C C . SER A 1 282 ? 1.804 -11.336 -38.576 1.00 32.66 282 SER A C 1
ATOM 2269 O O . SER A 1 282 ? 2.896 -11.286 -38.019 1.00 32.66 282 SER A O 1
ATOM 2271 N N . SER A 1 283 ? 1.223 -12.455 -39.018 1.00 32.12 283 SER A N 1
ATOM 2272 C CA . SER A 1 283 ? 1.755 -13.815 -39.199 1.00 32.12 283 SER A CA 1
ATOM 2273 C C . SER A 1 283 ? 1.990 -14.703 -37.965 1.00 32.12 283 SER A C 1
ATOM 2275 O O . SER A 1 283 ? 2.874 -14.492 -37.143 1.00 32.12 283 SER A O 1
ATOM 2277 N N . ALA A 1 284 ? 1.176 -15.761 -37.895 1.00 32.75 284 ALA A N 1
ATOM 2278 C CA . ALA A 1 284 ? 1.312 -16.903 -36.999 1.00 32.75 284 ALA A CA 1
ATOM 2279 C C . ALA A 1 284 ? 2.513 -17.797 -37.381 1.00 32.75 284 ALA A C 1
ATOM 2281 O O . ALA A 1 284 ? 2.768 -17.964 -38.576 1.00 32.75 284 ALA A O 1
ATOM 2282 N N . PRO A 1 285 ? 3.196 -18.447 -36.417 1.00 33.56 285 PRO A N 1
ATOM 2283 C CA . PRO A 1 285 ? 4.155 -19.507 -36.706 1.00 33.56 285 PRO A CA 1
ATOM 2284 C C . PRO A 1 285 ? 3.511 -20.911 -36.628 1.00 33.56 285 PRO A C 1
ATOM 2286 O O . PRO A 1 285 ? 2.467 -21.087 -35.991 1.00 33.56 285 PRO A O 1
ATOM 2289 N N . PRO A 1 286 ? 4.113 -21.923 -37.284 1.00 32.53 286 PRO A N 1
ATOM 2290 C CA . PRO A 1 286 ? 3.527 -23.246 -37.448 1.00 32.53 286 PRO A CA 1
ATOM 2291 C C . PRO A 1 286 ? 3.693 -24.135 -36.211 1.00 32.53 286 PRO A C 1
ATOM 2293 O O . PRO A 1 286 ? 4.587 -23.975 -35.382 1.00 32.53 286 PRO A O 1
ATOM 2296 N N . SER A 1 287 ? 2.804 -25.119 -36.133 1.00 34.78 287 SER A N 1
ATOM 2297 C CA . SER A 1 287 ? 2.746 -26.164 -35.119 1.00 34.78 287 SER A CA 1
ATOM 2298 C C . SER A 1 287 ? 3.930 -27.139 -35.157 1.00 34.78 287 SER A C 1
ATOM 2300 O O . SER A 1 287 ? 4.294 -27.624 -36.230 1.00 34.78 287 SER A O 1
ATOM 2302 N N . THR A 1 288 ? 4.351 -27.564 -33.955 1.00 31.64 288 THR A N 1
ATOM 2303 C CA . THR A 1 288 ? 4.624 -28.954 -33.493 1.00 31.64 288 THR A CA 1
ATOM 2304 C C . THR A 1 288 ? 6.020 -29.149 -32.890 1.00 31.64 288 THR A C 1
ATOM 2306 O O . THR A 1 288 ? 6.992 -29.243 -33.625 1.00 31.64 288 THR A O 1
ATOM 2309 N N . THR A 1 289 ? 6.114 -29.363 -31.569 1.00 26.84 289 THR A N 1
ATOM 2310 C CA . THR A 1 289 ? 6.795 -30.536 -30.966 1.00 26.84 289 THR A CA 1
ATOM 2311 C C . THR A 1 289 ? 6.433 -30.661 -29.482 1.00 26.84 289 THR A C 1
ATOM 2313 O O . THR A 1 289 ? 6.381 -29.671 -28.756 1.00 26.84 289 THR A O 1
ATOM 2316 N N . SER A 1 290 ? 6.144 -31.884 -29.032 1.00 37.72 290 SER A N 1
ATOM 2317 C CA . SER A 1 290 ? 5.754 -32.192 -27.657 1.00 37.72 290 SER A CA 1
ATOM 2318 C C . SER A 1 290 ? 6.959 -32.222 -26.715 1.00 37.72 290 SER A C 1
ATOM 2320 O O . SER A 1 290 ? 7.822 -33.087 -26.851 1.00 37.72 290 SER A O 1
ATOM 2322 N N . THR A 1 291 ? 6.941 -31.372 -25.691 1.00 29.86 291 THR A N 1
ATOM 2323 C CA . THR A 1 291 ? 7.783 -31.515 -24.497 1.00 29.86 291 THR A CA 1
ATOM 2324 C C . THR A 1 291 ? 6.898 -31.312 -23.272 1.00 29.86 291 THR A C 1
ATOM 2326 O O . THR A 1 291 ? 6.046 -30.421 -23.260 1.00 29.86 291 THR A O 1
ATOM 2329 N N . VAL A 1 292 ? 7.050 -32.189 -22.273 1.00 39.47 292 VAL A N 1
ATOM 2330 C CA . VAL A 1 292 ? 6.246 -32.268 -21.040 1.00 39.47 292 VAL A CA 1
ATOM 2331 C C . VAL A 1 292 ? 6.097 -30.880 -20.411 1.00 39.47 292 VAL A C 1
ATOM 2333 O O . VAL A 1 292 ? 7.005 -30.373 -19.759 1.00 39.47 292 VAL A O 1
ATOM 2336 N N . SER A 1 293 ? 4.946 -30.255 -20.656 1.00 37.19 293 SER A N 1
ATOM 2337 C CA . SER A 1 293 ? 4.686 -28.864 -20.300 1.00 37.19 293 SER A CA 1
ATOM 2338 C C . SER A 1 293 ? 4.089 -28.798 -18.900 1.00 37.19 293 SER A C 1
ATOM 2340 O O . SER A 1 293 ? 3.032 -29.374 -18.637 1.00 37.19 293 SER A O 1
ATOM 2342 N N . GLN A 1 294 ? 4.754 -28.086 -17.992 1.00 41.78 294 GLN A N 1
ATOM 2343 C CA . GLN A 1 294 ? 4.087 -27.566 -16.801 1.00 41.78 294 GLN A CA 1
ATOM 2344 C C . GLN A 1 294 ? 3.073 -26.521 -17.272 1.00 41.78 294 GLN A C 1
ATOM 2346 O O . GLN A 1 294 ? 3.410 -25.620 -18.038 1.00 41.78 294 GLN A O 1
ATOM 2351 N N . THR A 1 295 ? 1.810 -26.673 -16.878 1.00 40.28 295 THR A N 1
ATOM 2352 C CA . THR A 1 295 ? 0.754 -25.744 -17.283 1.00 40.28 295 THR A CA 1
ATOM 2353 C C . THR A 1 295 ? 0.881 -24.470 -16.456 1.00 40.28 295 THR A C 1
ATOM 2355 O O . THR A 1 295 ? 0.518 -24.445 -15.280 1.00 40.28 295 THR A O 1
ATOM 2358 N N . ILE A 1 296 ? 1.413 -23.415 -17.070 1.00 43.97 296 ILE A N 1
ATOM 2359 C CA . ILE A 1 296 ? 1.386 -22.066 -16.506 1.00 43.97 296 ILE A CA 1
ATOM 2360 C C . ILE A 1 296 ? -0.047 -21.550 -16.657 1.00 43.97 296 ILE A C 1
ATOM 2362 O O . ILE A 1 296 ? -0.561 -21.459 -17.772 1.00 43.97 296 ILE A O 1
ATOM 2366 N N . MET A 1 297 ? -0.708 -21.253 -15.538 1.00 45.91 297 MET A N 1
ATOM 2367 C CA . MET A 1 297 ? -2.052 -20.674 -15.536 1.00 45.91 297 MET A CA 1
ATOM 2368 C C . MET A 1 297 ? -2.007 -19.251 -14.991 1.00 45.91 297 MET A C 1
ATOM 2370 O O . MET A 1 297 ? -1.438 -18.994 -13.932 1.00 45.91 297 MET A O 1
ATOM 2374 N N . ASN A 1 298 ? -2.661 -18.331 -15.700 1.00 44.00 298 ASN A N 1
ATOM 2375 C CA . ASN A 1 298 ? -2.891 -16.975 -15.217 1.00 44.00 298 ASN A CA 1
ATOM 2376 C C . ASN A 1 298 ? -4.191 -16.967 -14.396 1.00 44.00 298 ASN A C 1
ATOM 2378 O O . ASN A 1 298 ? -5.258 -17.259 -14.930 1.00 44.00 298 ASN A O 1
ATOM 2382 N N . GLY A 1 299 ? -4.111 -16.638 -13.103 1.00 42.41 299 GLY A N 1
ATOM 2383 C CA . GLY A 1 299 ? -5.236 -16.680 -12.154 1.00 42.41 299 GLY A CA 1
ATOM 2384 C C . GLY A 1 299 ? -6.249 -15.531 -12.259 1.00 42.41 299 GLY A C 1
ATOM 2385 O O . GLY A 1 299 ? -6.733 -15.043 -11.227 1.00 42.41 299 GLY A O 1
ATOM 2386 N N . HIS A 1 300 ? -6.543 -15.058 -13.473 1.00 46.09 300 HIS A N 1
ATOM 2387 C CA . HIS A 1 300 ? -7.511 -13.982 -13.701 1.00 46.09 300 HIS A CA 1
ATOM 2388 C C . HIS A 1 300 ? -8.953 -14.473 -13.701 1.00 46.09 300 HIS A C 1
ATOM 2390 O O . HIS A 1 300 ? -9.313 -15.334 -14.530 1.00 46.09 300 HIS A O 1
#

pLDDT: mean 74.81, std 17.13, range [26.84, 94.25]

Radius of gyration: 32.03 Å; chains: 1; bounding box: 55×51×117 Å

InterPro domains:
  IPR002492 Transposase, Tc1-like [PF01498] (39-109)
  IPR009057 Homedomain-like superfamily [SSF46689] (25-80)
  IPR015865 Riboflavin kinase domain, bacterial/eukaryotic [PF01687] (167-259)
  IPR015865 Riboflavin kinase domain, bacterial/eukaryotic [SM00904] (1-262)
  IPR023465 Riboflavin kinase domain superfamily [G3DSA:2.40.30.30] (2-74)
  IPR023465 Riboflavin kinase domain superfamily [G3DSA:2.40.30.30] (150-278)
  IPR023465 Riboflavin kinase domain superfamily [SSF82114] (3-27)
  IPR023465 Riboflavin kinase domain superfamily [SSF82114] (159-276)
  IPR023468 Riboflavin kinase [PTHR22749] (2-276)